Protein AF-A0A1A9AQC9-F1 (afdb_monomer)

Solvent-accessible surface area (backbone atoms only — not comparable to full-atom values): 14717 Å² total; per-residue (Å²): 131,90,51,69,49,62,53,49,44,49,50,50,54,51,54,57,50,67,71,51,78,50,84,76,42,62,81,44,39,42,60,53,49,49,52,52,51,50,50,40,71,75,66,59,62,56,94,48,89,89,52,82,57,73,77,76,87,72,92,82,46,41,69,67,58,53,51,49,52,51,50,44,44,55,45,29,50,48,69,73,44,37,73,61,49,52,52,43,55,73,67,61,55,65,57,68,64,52,49,54,52,40,52,54,50,32,54,52,52,50,44,42,38,63,76,64,49,28,47,41,97,87,74,43,54,32,83,91,32,56,90,36,56,78,71,55,72,89,72,36,45,64,55,60,54,37,46,72,72,70,47,55,71,67,77,69,50,70,65,71,93,62,80,56,49,77,37,59,56,86,58,77,78,57,98,88,58,55,73,92,46,43,43,72,43,78,75,61,56,67,44,80,35,53,31,94,92,38,82,89,41,75,69,47,72,50,68,46,79,71,75,54,77,65,70,67,67,67,73,80,62,94,79,77,82,79,76,78,89,71,82,96,76,87,88,128

Radius of gyration: 22.28 Å; Cα contacts (8 Å, |Δi|>4): 190; chains: 1; bounding box: 61×51×53 Å

Secondary structure (DSSP, 8-state):
---HHHHHHHHHHHHHHHT--STTGGGGHHHHHHHHHHHHHHH---SSTTSPP-----SS-SHHHHHHHHHHHHHHHHHHHHHHHHHHHHTTTTHHHHHHHHHHHHHHHHIIIIIT--EETTTEE-TTTTTT----GGG-HHHHHHHHTT--HHHH----SSPPEEEETTPPPPTT--GGGEEEE-SSEEEEEEETTEEEEEEEEEEE----THHHHTTTS---------------

Structure (mmCIF, N/CA/C/O backbone):
data_AF-A0A1A9AQC9-F1
#
_entry.id   AF-A0A1A9AQC9-F1
#
loop_
_atom_site.group_PDB
_atom_site.id
_atom_site.type_symbol
_atom_site.label_atom_id
_atom_site.label_alt_id
_atom_site.label_comp_id
_atom_site.label_asym_id
_atom_site.label_entity_id
_atom_site.label_seq_id
_atom_site.pdbx_PDB_ins_code
_atom_site.Cartn_x
_atom_site.Cartn_y
_atom_site.Cartn_z
_atom_site.occupancy
_atom_site.B_iso_or_equiv
_atom_site.auth_seq_id
_atom_site.auth_comp_id
_atom_site.auth_asym_id
_atom_site.auth_atom_id
_atom_site.pdbx_PDB_model_num
ATOM 1 N N . MET A 1 1 ? 6.455 -7.340 10.204 1.00 37.00 1 MET A N 1
ATOM 2 C CA . MET A 1 1 ? 7.769 -7.724 9.636 1.00 37.00 1 MET A CA 1
ATOM 3 C C . MET A 1 1 ? 8.257 -6.603 8.730 1.00 37.00 1 MET A C 1
ATOM 5 O O . MET A 1 1 ? 7.525 -6.219 7.830 1.00 37.00 1 MET A O 1
ATOM 9 N N . ASN A 1 2 ? 9.447 -6.044 8.970 1.00 53.22 2 ASN A N 1
ATOM 10 C CA . ASN A 1 2 ? 10.091 -5.147 8.004 1.00 53.22 2 ASN A CA 1
ATOM 11 C C . ASN A 1 2 ? 10.561 -5.998 6.819 1.00 53.22 2 ASN A C 1
ATOM 13 O O . ASN A 1 2 ? 11.372 -6.892 7.026 1.00 53.22 2 ASN A O 1
ATOM 17 N N . ASN A 1 3 ? 10.052 -5.739 5.614 1.00 75.00 3 ASN A N 1
ATOM 18 C CA . ASN A 1 3 ? 10.535 -6.351 4.377 1.00 75.00 3 ASN A CA 1
ATOM 19 C C . ASN A 1 3 ? 11.540 -5.380 3.724 1.00 75.00 3 ASN A C 1
ATOM 21 O O . ASN A 1 3 ? 11.106 -4.391 3.127 1.00 75.00 3 ASN A O 1
ATOM 25 N N . PRO A 1 4 ? 12.865 -5.608 3.842 1.00 81.38 4 PRO A N 1
ATOM 26 C CA . PRO A 1 4 ? 13.872 -4.692 3.303 1.00 81.38 4 PRO A CA 1
ATOM 27 C C . PRO A 1 4 ? 13.757 -4.519 1.788 1.00 81.38 4 PRO A C 1
ATOM 29 O O . PRO A 1 4 ? 13.992 -3.425 1.281 1.00 81.38 4 PRO A O 1
ATOM 32 N N . CYS A 1 5 ? 13.324 -5.562 1.068 1.00 86.12 5 CYS A N 1
ATOM 33 C CA . CYS A 1 5 ? 13.081 -5.457 -0.364 1.00 86.12 5 CYS A CA 1
ATOM 34 C C . CYS A 1 5 ? 11.933 -4.505 -0.668 1.00 86.12 5 CYS A C 1
ATOM 36 O O . CYS A 1 5 ? 12.060 -3.680 -1.563 1.00 86.12 5 CYS A O 1
ATOM 38 N N . LEU A 1 6 ? 10.822 -4.592 0.061 1.00 88.12 6 LEU A N 1
ATOM 39 C CA . LEU A 1 6 ? 9.681 -3.715 -0.185 1.00 88.12 6 LEU A CA 1
ATOM 40 C C . LEU A 1 6 ? 10.037 -2.246 0.091 1.00 88.12 6 LEU A C 1
ATOM 42 O O . LEU A 1 6 ? 9.735 -1.380 -0.726 1.00 88.12 6 LEU A O 1
ATOM 46 N N . HIS A 1 7 ? 10.778 -1.991 1.175 1.00 88.88 7 HIS A N 1
ATOM 47 C CA . HIS A 1 7 ? 11.338 -0.667 1.473 1.00 88.88 7 HIS A CA 1
ATOM 48 C C . HIS A 1 7 ? 12.227 -0.144 0.345 1.00 88.88 7 HIS A C 1
ATOM 50 O O . HIS A 1 7 ? 12.055 0.994 -0.085 1.00 88.88 7 HIS A O 1
ATOM 56 N N . TYR A 1 8 ? 13.134 -0.977 -0.173 1.00 90.44 8 TYR A N 1
ATOM 57 C CA . TYR A 1 8 ? 13.979 -0.621 -1.313 1.00 90.44 8 TYR A CA 1
ATOM 58 C C . TYR A 1 8 ? 13.154 -0.277 -2.560 1.00 90.44 8 TYR A C 1
ATOM 60 O O . TYR A 1 8 ? 13.379 0.770 -3.162 1.00 90.44 8 TYR A O 1
ATOM 68 N N . LYS A 1 9 ? 12.165 -1.107 -2.923 1.00 92.62 9 LYS A N 1
ATOM 69 C CA . LYS A 1 9 ? 11.309 -0.871 -4.100 1.00 92.62 9 LYS A CA 1
ATOM 70 C C . LYS A 1 9 ? 10.592 0.475 -3.998 1.00 92.62 9 LYS A C 1
ATOM 72 O O . LYS A 1 9 ? 10.681 1.296 -4.904 1.00 92.62 9 LYS A O 1
ATOM 77 N N . TYR A 1 10 ? 9.948 0.726 -2.861 1.00 93.69 10 TYR A N 1
ATOM 78 C CA . TYR A 1 10 ? 9.246 1.980 -2.602 1.00 93.69 10 TYR A CA 1
ATOM 79 C C . TYR A 1 10 ? 10.164 3.200 -2.572 1.00 93.69 10 TYR A C 1
ATOM 81 O O . TYR A 1 10 ? 9.768 4.274 -3.027 1.00 93.69 10 TYR A O 1
ATOM 89 N N . TRP A 1 11 ? 11.387 3.045 -2.065 1.00 93.44 11 TRP A N 1
ATOM 90 C CA . TRP A 1 11 ? 12.395 4.095 -2.138 1.00 93.44 11 TRP A CA 1
ATOM 91 C C . TRP A 1 11 ? 12.756 4.412 -3.594 1.00 93.44 11 TRP A C 1
ATOM 93 O O . TRP A 1 11 ? 12.688 5.575 -3.982 1.00 93.44 11 TRP A O 1
ATOM 103 N N . VAL A 1 12 ? 13.032 3.399 -4.425 1.00 93.19 12 VAL A N 1
ATOM 104 C CA . VAL A 1 12 ? 13.367 3.612 -5.844 1.00 93.19 12 VAL A CA 1
ATOM 105 C C . VAL A 1 12 ? 12.236 4.316 -6.593 1.00 93.19 12 VAL A C 1
ATOM 107 O O . VAL A 1 12 ? 12.499 5.282 -7.303 1.00 93.19 12 VAL A O 1
ATOM 110 N N . TYR A 1 13 ? 10.980 3.895 -6.412 1.00 94.25 13 TYR A N 1
ATOM 111 C CA . TYR A 1 13 ? 9.840 4.547 -7.068 1.00 94.25 13 TYR A CA 1
ATOM 112 C C . TYR A 1 13 ? 9.741 6.032 -6.705 1.00 94.25 13 TYR A C 1
ATOM 114 O O . TYR A 1 13 ? 9.513 6.872 -7.573 1.00 94.25 13 TYR A O 1
ATOM 122 N N . LYS A 1 14 ? 9.985 6.381 -5.437 1.00 92.94 14 LYS A N 1
ATOM 123 C CA . LYS A 1 14 ? 10.028 7.783 -5.008 1.00 92.94 14 LYS A CA 1
ATOM 124 C C . LYS A 1 14 ? 11.174 8.561 -5.642 1.00 92.94 14 LYS A C 1
ATOM 126 O O . LYS A 1 14 ? 10.970 9.714 -6.008 1.00 92.94 14 LYS A O 1
ATOM 131 N N . GLU A 1 15 ? 12.357 7.968 -5.761 1.00 91.44 15 GLU A N 1
ATOM 132 C CA . GLU A 1 15 ? 13.488 8.630 -6.418 1.00 91.44 15 GLU A CA 1
ATOM 133 C C . GLU A 1 15 ? 13.232 8.842 -7.914 1.00 91.44 15 GLU A C 1
ATOM 135 O O . GLU A 1 15 ? 13.481 9.938 -8.409 1.00 91.44 15 GLU A O 1
ATOM 140 N N . ILE A 1 16 ? 12.644 7.861 -8.609 1.00 91.81 16 ILE A N 1
ATOM 141 C CA . ILE A 1 16 ? 12.221 8.016 -10.009 1.00 91.81 16 ILE A CA 1
ATOM 142 C C . ILE A 1 16 ? 11.198 9.154 -10.130 1.00 91.81 16 ILE A C 1
ATOM 144 O O . ILE A 1 16 ? 11.362 10.023 -10.981 1.00 91.81 16 ILE A O 1
ATOM 148 N N . LEU A 1 17 ? 10.190 9.208 -9.250 1.00 90.56 17 LEU A N 1
ATOM 149 C CA . LEU A 1 17 ? 9.190 10.280 -9.269 1.00 90.56 17 LEU A CA 1
ATOM 150 C C . LEU A 1 17 ? 9.813 11.666 -9.046 1.00 90.56 17 LEU A C 1
ATOM 152 O O . LEU A 1 17 ? 9.474 12.606 -9.753 1.00 90.56 17 LEU A O 1
ATOM 156 N N . LYS A 1 18 ? 10.764 11.804 -8.113 1.00 87.25 18 LYS A N 1
ATOM 157 C CA . LYS A 1 18 ? 11.477 13.075 -7.867 1.00 87.25 18 LYS A CA 1
ATOM 158 C C . LYS A 1 18 ? 12.322 13.545 -9.051 1.00 87.25 18 LYS A C 1
ATOM 160 O O . LYS A 1 18 ? 12.644 14.732 -9.124 1.00 87.25 18 LYS A O 1
ATOM 165 N N . MET A 1 19 ? 12.744 12.624 -9.917 1.00 84.38 19 MET A N 1
ATOM 166 C CA . MET A 1 19 ? 13.475 12.949 -11.143 1.00 84.38 19 MET A CA 1
ATOM 167 C C . MET A 1 19 ? 12.561 13.443 -12.263 1.00 84.38 19 MET A C 1
ATOM 169 O O . MET A 1 19 ? 13.077 13.929 -13.257 1.00 84.38 19 MET A O 1
ATOM 173 N N . ILE A 1 20 ? 11.243 13.327 -12.101 1.00 82.38 20 ILE A N 1
ATOM 174 C CA . ILE A 1 20 ? 10.234 13.803 -13.044 1.00 82.38 20 ILE A CA 1
ATOM 175 C C . ILE A 1 20 ? 9.650 15.082 -12.434 1.00 82.38 20 ILE A C 1
ATOM 177 O O . ILE A 1 20 ? 8.645 15.051 -11.723 1.00 82.38 20 ILE A O 1
ATOM 181 N N . LYS A 1 21 ? 10.353 16.201 -12.612 1.00 67.69 21 LYS A N 1
ATOM 182 C CA . LYS A 1 21 ? 10.046 17.482 -11.956 1.00 67.69 21 LYS A CA 1
ATOM 183 C C . LYS A 1 21 ? 9.033 18.325 -12.728 1.00 67.69 21 LYS A C 1
ATOM 185 O O . LYS A 1 21 ? 8.289 19.059 -12.087 1.00 67.69 21 LYS A O 1
ATOM 190 N N . ASP A 1 22 ? 8.970 18.186 -14.056 1.00 67.62 22 ASP A N 1
ATOM 191 C CA . ASP A 1 22 ? 8.142 19.028 -14.934 1.00 67.62 22 ASP A CA 1
ATOM 192 C C . ASP A 1 22 ? 7.380 18.241 -16.018 1.00 67.62 22 ASP A C 1
ATOM 194 O O . ASP A 1 22 ? 7.801 17.173 -16.464 1.00 67.62 22 ASP A O 1
ATOM 198 N N . ASN A 1 23 ? 6.293 18.831 -16.542 1.00 62.00 23 ASN A N 1
ATOM 199 C CA . ASN A 1 23 ? 5.438 18.230 -17.580 1.00 62.00 23 ASN A CA 1
ATOM 200 C C . ASN A 1 23 ? 6.189 17.791 -18.854 1.00 62.00 23 ASN A C 1
ATOM 202 O O . ASN A 1 23 ? 5.745 16.879 -19.554 1.00 62.00 23 ASN A O 1
ATOM 206 N N . ASN A 1 24 ? 7.315 18.435 -19.174 1.00 63.06 24 ASN A N 1
ATOM 207 C CA . ASN A 1 24 ? 8.138 18.069 -20.328 1.00 63.06 24 ASN A CA 1
ATOM 208 C C . ASN A 1 24 ? 8.894 16.747 -20.119 1.00 63.06 24 ASN A C 1
ATOM 210 O O . ASN A 1 24 ? 9.147 16.037 -21.092 1.00 63.06 24 ASN A O 1
ATOM 214 N N . GLU A 1 25 ? 9.203 16.381 -18.873 1.00 63.19 25 GLU A N 1
ATOM 215 C CA . GLU A 1 25 ? 9.917 15.146 -18.535 1.00 63.19 25 GLU A CA 1
ATOM 216 C C . GLU A 1 25 ? 9.000 13.917 -18.542 1.00 63.19 25 GLU A C 1
ATOM 218 O O . GLU A 1 25 ? 9.490 12.795 -18.676 1.00 63.19 25 GLU A O 1
ATOM 223 N N . TYR A 1 26 ? 7.671 14.096 -18.528 1.00 68.50 26 TYR A N 1
ATOM 224 C CA . TYR A 1 26 ? 6.727 12.987 -18.717 1.00 68.50 26 TYR A CA 1
ATOM 225 C C . TYR A 1 26 ? 6.932 12.256 -20.043 1.00 68.50 26 TYR A C 1
ATOM 227 O O . TYR A 1 26 ? 6.714 11.049 -20.112 1.00 68.50 26 TYR A O 1
ATOM 235 N N . LYS A 1 27 ? 7.406 12.951 -21.087 1.00 74.75 27 LYS A N 1
ATOM 236 C CA . LYS A 1 27 ? 7.738 12.318 -22.374 1.00 74.75 27 LYS A CA 1
ATOM 237 C C . LYS A 1 27 ? 8.912 11.340 -22.259 1.00 74.75 27 LYS A C 1
ATOM 239 O O . LYS A 1 27 ? 8.975 10.383 -23.024 1.00 74.75 27 LYS A O 1
ATOM 244 N N . ASN A 1 28 ? 9.792 11.545 -21.279 1.00 84.50 28 ASN A N 1
ATOM 245 C CA . ASN A 1 28 ? 11.000 10.749 -21.068 1.00 84.50 28 ASN A CA 1
ATOM 246 C C . ASN A 1 28 ? 10.836 9.706 -19.954 1.00 84.50 28 ASN A C 1
ATOM 248 O O . ASN A 1 28 ? 11.784 8.984 -19.651 1.00 84.50 28 ASN A O 1
ATOM 252 N N . ILE A 1 29 ? 9.650 9.592 -19.345 1.00 89.44 29 ILE A N 1
ATOM 253 C CA . ILE A 1 29 ? 9.431 8.724 -18.182 1.00 89.44 29 ILE A CA 1
ATOM 254 C C . ILE A 1 29 ? 9.823 7.270 -18.441 1.00 89.44 29 ILE A C 1
ATOM 256 O O . ILE A 1 29 ? 10.487 6.646 -17.614 1.00 89.44 29 ILE A O 1
ATOM 260 N N . LYS A 1 30 ? 9.480 6.760 -19.626 1.00 92.00 30 LYS A N 1
ATOM 261 C CA . LYS A 1 30 ? 9.824 5.405 -20.041 1.00 92.00 30 LYS A CA 1
ATOM 262 C C . LYS A 1 30 ? 11.338 5.216 -20.094 1.00 92.00 30 LYS A C 1
ATOM 264 O O . LYS A 1 30 ? 11.839 4.233 -19.562 1.00 92.00 30 LYS A O 1
ATOM 269 N N . GLU A 1 31 ? 12.064 6.168 -20.680 1.00 91.56 31 GLU A N 1
ATOM 270 C CA . GLU A 1 31 ? 13.527 6.115 -20.779 1.00 91.56 31 GLU A CA 1
ATOM 271 C C . GLU A 1 31 ? 14.181 6.166 -19.391 1.00 91.56 31 GLU A C 1
ATOM 273 O O . GLU A 1 31 ? 15.122 5.419 -19.117 1.00 91.56 31 GLU A O 1
ATOM 278 N N . ILE A 1 32 ? 13.662 7.006 -18.490 1.00 91.06 32 ILE A N 1
ATOM 279 C CA . ILE A 1 32 ? 14.126 7.079 -17.100 1.00 91.06 32 ILE A CA 1
ATOM 280 C C . ILE A 1 32 ? 13.921 5.722 -16.417 1.00 91.06 32 ILE A C 1
ATOM 282 O O . ILE A 1 32 ? 14.879 5.148 -15.899 1.00 91.06 32 ILE A O 1
ATOM 286 N N . ILE A 1 33 ? 12.706 5.168 -16.463 1.00 93.50 33 ILE A N 1
ATOM 287 C CA . ILE A 1 33 ? 12.388 3.863 -15.865 1.00 93.50 33 ILE A CA 1
ATOM 288 C C . ILE A 1 33 ? 13.283 2.759 -16.445 1.00 93.50 33 ILE A C 1
ATOM 290 O O . ILE A 1 33 ? 13.808 1.934 -15.697 1.00 93.50 33 ILE A O 1
ATOM 294 N N . GLU A 1 34 ? 13.510 2.750 -17.759 1.00 93.50 34 GLU A N 1
ATOM 295 C CA . GLU A 1 34 ? 14.358 1.754 -18.420 1.00 93.50 34 GLU A CA 1
ATOM 296 C C . GLU A 1 34 ? 15.824 1.847 -17.994 1.00 93.50 34 GLU A C 1
ATOM 298 O O . GLU A 1 34 ? 16.437 0.811 -17.734 1.00 93.50 34 GLU A O 1
ATOM 303 N N . LYS A 1 35 ? 16.375 3.055 -17.822 1.00 92.81 35 LYS A N 1
ATOM 304 C CA . LYS A 1 35 ? 17.730 3.238 -17.267 1.00 92.81 35 LYS A CA 1
ATOM 305 C C . LYS A 1 35 ? 17.839 2.694 -15.846 1.00 92.81 35 LYS A C 1
ATOM 307 O O . LYS A 1 35 ? 18.822 2.040 -15.509 1.00 92.81 35 LYS A O 1
ATOM 312 N N . PHE A 1 36 ? 16.829 2.931 -15.015 1.00 92.94 36 PHE A N 1
ATOM 313 C CA . PHE A 1 36 ? 16.779 2.406 -13.651 1.00 92.94 36 PHE A CA 1
ATOM 314 C C . PHE A 1 36 ? 16.710 0.872 -13.626 1.00 92.94 36 PHE A C 1
ATOM 316 O O . PHE A 1 36 ? 17.473 0.234 -12.892 1.00 92.94 36 PHE A O 1
ATOM 323 N N . LEU A 1 37 ? 15.871 0.272 -14.476 1.00 93.19 37 LEU A N 1
ATOM 324 C CA . LEU A 1 37 ? 15.799 -1.182 -14.642 1.00 93.19 37 LEU A CA 1
ATOM 325 C C . LEU A 1 37 ? 17.139 -1.766 -15.116 1.00 93.19 37 LEU A C 1
ATOM 327 O O . LEU A 1 37 ? 17.608 -2.752 -14.551 1.00 93.19 37 LEU A O 1
ATOM 331 N N . ASP A 1 38 ? 17.792 -1.143 -16.097 1.00 93.88 38 ASP A N 1
ATOM 332 C CA . ASP A 1 38 ? 19.110 -1.563 -16.586 1.00 93.88 38 ASP A CA 1
ATOM 333 C C . ASP A 1 38 ? 20.181 -1.501 -15.481 1.00 93.88 38 ASP A C 1
ATOM 335 O O . ASP A 1 38 ? 20.932 -2.460 -15.277 1.00 93.88 38 ASP A O 1
ATOM 339 N N . LEU A 1 39 ? 20.200 -0.417 -14.696 1.00 91.44 39 LEU A N 1
ATOM 340 C CA . LEU A 1 39 ? 21.076 -0.285 -13.530 1.00 91.44 39 LEU A CA 1
ATOM 341 C C . LEU A 1 39 ? 20.820 -1.390 -12.502 1.00 91.44 39 LEU A C 1
ATOM 343 O O . LEU A 1 39 ? 21.777 -1.983 -12.000 1.00 91.44 39 LEU A O 1
ATOM 347 N N . GLN A 1 40 ? 19.555 -1.702 -12.209 1.00 91.19 40 GLN A N 1
ATOM 348 C CA . GLN A 1 40 ? 19.203 -2.813 -11.328 1.00 91.19 40 GLN A CA 1
ATOM 349 C C . GLN A 1 40 ? 19.771 -4.132 -11.856 1.00 91.19 40 GLN A C 1
ATOM 351 O O . GLN A 1 40 ? 20.459 -4.825 -11.111 1.00 91.19 40 GLN A O 1
ATOM 356 N N . PHE A 1 41 ? 19.512 -4.491 -13.113 1.00 87.94 41 PHE A N 1
ATOM 357 C CA . PHE A 1 41 ? 19.944 -5.786 -13.645 1.00 87.94 41 PHE A CA 1
ATOM 358 C C . PHE A 1 41 ? 21.466 -5.921 -13.715 1.00 87.94 41 PHE A C 1
ATOM 360 O O . PHE A 1 41 ? 21.988 -7.013 -13.510 1.00 87.94 41 PHE A O 1
ATOM 367 N N . LYS A 1 42 ? 22.187 -4.819 -13.943 1.00 89.56 42 LYS A N 1
ATOM 368 C CA . LYS A 1 42 ? 23.655 -4.818 -14.010 1.00 89.56 42 LYS A CA 1
ATOM 369 C C . LYS A 1 42 ? 24.341 -4.760 -12.647 1.00 89.56 42 LYS A C 1
ATOM 371 O O . LYS A 1 42 ? 25.472 -5.224 -12.528 1.00 89.56 42 LYS A O 1
ATOM 376 N N . LYS A 1 43 ? 23.726 -4.121 -11.646 1.00 86.75 43 LYS A N 1
ATOM 377 C CA . LYS A 1 43 ? 24.383 -3.808 -10.360 1.00 86.75 43 LYS A CA 1
ATOM 378 C C . LYS A 1 43 ? 23.775 -4.526 -9.162 1.00 86.75 43 LYS A C 1
ATOM 380 O O . LYS A 1 43 ? 24.493 -4.797 -8.206 1.00 86.75 43 LYS A O 1
ATOM 385 N N . ASN A 1 44 ? 22.488 -4.852 -9.198 1.00 84.94 44 ASN A N 1
ATOM 386 C CA . ASN A 1 44 ? 21.791 -5.564 -8.128 1.00 84.94 44 ASN A CA 1
ATOM 387 C C . ASN A 1 44 ? 21.824 -7.080 -8.387 1.00 84.94 44 ASN A C 1
ATOM 389 O O . ASN A 1 44 ? 20.783 -7.731 -8.524 1.00 84.94 44 ASN A O 1
ATOM 393 N N . ILE A 1 45 ? 23.045 -7.611 -8.510 1.00 83.19 45 ILE A N 1
ATOM 394 C CA . ILE A 1 45 ? 23.329 -9.037 -8.691 1.00 83.19 45 ILE A CA 1
ATOM 395 C C . ILE A 1 45 ? 23.897 -9.564 -7.366 1.00 83.19 45 ILE A C 1
ATOM 397 O O . ILE A 1 45 ? 24.964 -9.110 -6.943 1.00 83.19 45 ILE A O 1
ATOM 401 N N . PRO A 1 46 ? 23.206 -10.489 -6.682 1.00 80.62 46 PRO A N 1
ATOM 402 C CA . PRO A 1 46 ? 23.698 -11.076 -5.446 1.00 80.62 46 PRO A CA 1
ATOM 403 C C . PRO A 1 46 ? 24.994 -11.845 -5.702 1.00 80.62 46 PRO A C 1
ATOM 405 O O . PRO A 1 46 ? 25.079 -12.639 -6.633 1.00 80.62 46 PRO A O 1
ATOM 408 N N . SER A 1 47 ? 25.999 -11.638 -4.852 1.00 80.12 47 SER A N 1
ATOM 409 C CA . SER A 1 47 ? 27.262 -12.391 -4.919 1.00 80.12 47 SER A CA 1
ATOM 410 C C . SER A 1 47 ? 27.080 -13.870 -4.556 1.00 80.12 47 SER A C 1
ATOM 412 O O . SER A 1 47 ? 27.874 -14.711 -4.959 1.00 80.12 47 SER A O 1
ATOM 414 N N . ASP A 1 48 ? 26.043 -14.170 -3.772 1.00 82.06 48 ASP A N 1
ATOM 415 C CA . ASP A 1 48 ? 25.640 -15.515 -3.371 1.00 82.06 48 ASP A CA 1
ATOM 416 C C . ASP A 1 48 ? 24.400 -15.921 -4.186 1.00 82.06 48 ASP A C 1
ATOM 418 O O . ASP A 1 48 ? 23.370 -15.251 -4.060 1.00 82.06 48 ASP A O 1
ATOM 422 N N . PRO A 1 49 ? 24.459 -16.999 -4.989 1.00 75.06 49 PRO A N 1
ATOM 423 C CA . PRO A 1 49 ? 23.342 -17.439 -5.826 1.00 75.06 49 PRO A CA 1
ATOM 424 C C . PRO A 1 49 ? 22.117 -17.898 -5.021 1.00 75.06 49 PRO A C 1
ATOM 426 O O . PRO A 1 49 ? 21.023 -17.980 -5.574 1.00 75.06 49 PRO A O 1
ATOM 429 N N . ASN A 1 50 ? 22.269 -18.164 -3.719 1.00 77.75 50 ASN A N 1
ATOM 430 C CA . ASN A 1 50 ? 21.155 -18.510 -2.833 1.00 77.75 50 ASN A CA 1
ATOM 431 C C . ASN A 1 50 ? 20.425 -17.277 -2.279 1.00 77.75 50 ASN A C 1
ATOM 433 O O . ASN A 1 50 ? 19.381 -17.412 -1.635 1.00 77.75 50 ASN A O 1
ATOM 437 N N . LYS A 1 51 ? 20.956 -16.066 -2.495 1.00 77.19 51 LYS A N 1
ATOM 438 C CA . LYS A 1 51 ? 20.307 -14.819 -2.080 1.00 77.19 51 LYS A CA 1
ATOM 439 C C . LYS A 1 51 ? 19.432 -14.279 -3.201 1.00 77.19 51 LYS A C 1
ATOM 441 O O . LYS A 1 51 ? 19.854 -14.155 -4.344 1.00 77.19 51 LYS A O 1
ATOM 446 N N . ILE A 1 52 ? 18.213 -13.885 -2.845 1.00 75.88 52 ILE A N 1
ATOM 447 C CA . ILE A 1 52 ? 17.267 -13.271 -3.777 1.00 75.88 52 ILE A CA 1
ATOM 448 C C . ILE A 1 52 ? 17.552 -11.770 -3.858 1.00 75.88 52 ILE A C 1
ATOM 450 O O . ILE A 1 52 ? 17.574 -11.074 -2.841 1.00 75.88 52 ILE A O 1
ATOM 454 N N . ALA A 1 53 ? 17.743 -11.264 -5.074 1.00 79.62 53 ALA A N 1
ATOM 455 C CA . ALA A 1 53 ? 17.842 -9.833 -5.320 1.00 79.62 53 ALA A CA 1
ATOM 456 C C . ALA A 1 53 ? 16.479 -9.151 -5.138 1.00 79.62 53 ALA A C 1
ATOM 458 O O . ALA A 1 53 ? 15.444 -9.650 -5.584 1.00 79.62 53 ALA A O 1
ATOM 459 N N . CYS A 1 54 ? 16.470 -7.965 -4.532 1.00 85.12 54 CYS A N 1
ATOM 460 C CA . CYS A 1 54 ? 15.259 -7.162 -4.406 1.00 85.12 54 CYS A CA 1
ATOM 461 C C . CYS A 1 54 ? 14.967 -6.428 -5.721 1.00 85.12 54 CYS A C 1
ATOM 463 O O . CYS A 1 54 ? 15.193 -5.226 -5.825 1.00 85.12 54 CYS A O 1
ATOM 465 N N . HIS A 1 55 ? 14.485 -7.135 -6.738 1.00 87.19 55 HIS A N 1
ATOM 466 C CA . HIS A 1 55 ? 14.144 -6.518 -8.019 1.00 87.19 55 HIS A CA 1
ATOM 467 C C . HIS A 1 55 ? 12.750 -5.874 -7.989 1.00 87.19 55 HIS A C 1
ATOM 469 O O . HIS A 1 55 ? 11.782 -6.467 -7.495 1.00 87.19 55 HIS A O 1
ATOM 475 N N . TYR A 1 56 ? 12.642 -4.645 -8.494 1.00 88.62 56 TYR A N 1
ATOM 476 C CA . TYR A 1 56 ? 11.374 -4.027 -8.885 1.00 88.62 56 TYR A CA 1
ATOM 477 C C . TYR A 1 56 ? 11.111 -4.248 -10.376 1.00 88.62 56 TYR A C 1
ATOM 479 O O . TYR A 1 56 ? 12.011 -4.598 -11.145 1.00 88.62 56 TYR A O 1
ATOM 487 N N . TYR A 1 57 ? 9.850 -4.071 -10.757 1.00 87.31 57 TYR A N 1
ATOM 488 C CA . TYR A 1 57 ? 9.349 -4.360 -12.091 1.00 87.31 57 TYR A CA 1
ATOM 489 C C . TYR A 1 57 ? 8.307 -3.318 -12.506 1.00 87.31 57 TYR A C 1
ATOM 491 O O . TYR A 1 57 ? 7.617 -2.767 -11.649 1.00 87.31 57 TYR A O 1
ATOM 499 N N . TYR A 1 58 ? 8.221 -3.091 -13.816 1.00 89.50 58 TYR A N 1
ATOM 500 C CA . TYR A 1 58 ? 7.230 -2.255 -14.483 1.00 89.50 58 TYR A CA 1
ATOM 501 C C . TYR A 1 58 ? 6.658 -3.020 -15.681 1.00 89.50 58 TYR A C 1
ATOM 503 O O . TYR A 1 58 ? 7.425 -3.589 -16.464 1.00 89.50 58 TYR A O 1
ATOM 511 N N . ILE A 1 59 ? 5.338 -2.998 -15.833 1.00 89.50 59 ILE A N 1
ATOM 512 C CA . ILE A 1 59 ? 4.595 -3.544 -16.972 1.00 89.50 59 ILE A CA 1
ATOM 513 C C . ILE A 1 59 ? 4.568 -2.516 -18.107 1.00 89.50 59 ILE A C 1
ATOM 515 O O . ILE A 1 59 ? 5.009 -2.801 -19.221 1.00 89.50 59 ILE A O 1
ATOM 519 N N . PHE A 1 60 ? 4.065 -1.315 -17.820 1.00 92.00 60 PHE A N 1
ATOM 520 C CA . PHE A 1 60 ? 3.780 -0.269 -18.804 1.00 92.00 60 PHE A CA 1
ATOM 521 C C . PHE A 1 60 ? 4.891 0.778 -18.878 1.00 92.00 60 PHE A C 1
ATOM 523 O O . PHE A 1 60 ? 5.112 1.357 -19.943 1.00 92.00 60 PHE A O 1
ATOM 530 N N . LYS A 1 61 ? 5.640 0.966 -17.779 1.00 92.88 61 LYS A N 1
ATOM 531 C CA . LYS A 1 61 ? 6.746 1.937 -17.670 1.00 92.88 61 LYS A CA 1
ATOM 532 C C . LYS A 1 61 ? 6.283 3.370 -17.959 1.00 92.88 61 LYS A C 1
ATOM 534 O O . LYS A 1 61 ? 6.972 4.136 -18.636 1.00 92.88 61 LYS A O 1
ATOM 539 N N . ASP A 1 62 ? 5.104 3.715 -17.458 1.00 92.12 62 ASP A N 1
ATOM 540 C CA . ASP A 1 62 ? 4.497 5.030 -17.612 1.00 92.12 62 ASP A CA 1
ATOM 541 C C . ASP A 1 62 ? 4.237 5.704 -16.254 1.00 92.12 62 ASP A C 1
ATOM 543 O O . ASP A 1 62 ? 4.550 5.175 -15.183 1.00 92.12 62 ASP A O 1
ATOM 547 N N . LEU A 1 63 ? 3.683 6.917 -16.306 1.00 90.81 63 LEU A N 1
ATOM 548 C CA . LEU A 1 63 ? 3.416 7.719 -15.112 1.00 90.81 63 LEU A CA 1
ATOM 549 C C . LEU A 1 63 ? 2.284 7.129 -14.273 1.00 90.81 63 LEU A C 1
ATOM 551 O O . LEU A 1 63 ? 2.279 7.282 -13.053 1.00 90.81 63 LEU A O 1
ATOM 555 N N . ILE A 1 64 ? 1.33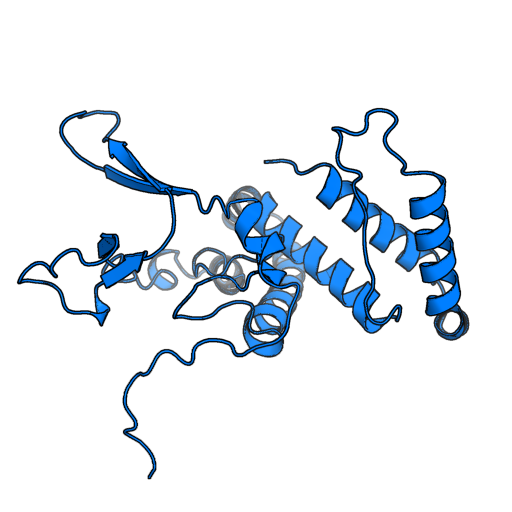1 6.460 -14.918 1.00 92.19 64 ILE A N 1
ATOM 556 C CA . ILE A 1 64 ? 0.167 5.879 -14.255 1.00 92.19 64 ILE A CA 1
ATOM 557 C C . ILE A 1 64 ? 0.626 4.718 -13.376 1.00 92.19 64 ILE A C 1
ATOM 559 O O . ILE A 1 64 ? 0.258 4.658 -12.200 1.00 92.19 64 ILE A O 1
ATOM 563 N N . GLU A 1 65 ? 1.475 3.841 -13.911 1.00 94.19 65 GLU A N 1
ATOM 564 C CA . GLU A 1 65 ? 2.084 2.750 -13.160 1.00 94.19 65 GLU A CA 1
ATOM 565 C C . GLU A 1 65 ? 3.005 3.276 -12.052 1.00 94.19 65 GLU A C 1
ATOM 567 O O . GLU A 1 65 ? 2.930 2.797 -10.921 1.00 94.19 65 GLU A O 1
ATOM 572 N N . LEU A 1 66 ? 3.829 4.294 -12.321 1.00 94.38 66 LEU A N 1
ATOM 573 C CA . LEU A 1 66 ? 4.683 4.891 -11.289 1.00 94.38 66 LEU A CA 1
ATOM 574 C C . LEU A 1 66 ? 3.858 5.458 -10.124 1.00 94.38 66 LEU A C 1
ATOM 576 O O . LEU A 1 66 ? 4.139 5.146 -8.967 1.00 94.38 66 LEU A O 1
ATOM 580 N N . ASN A 1 67 ? 2.819 6.242 -10.418 1.00 93.88 67 ASN A N 1
ATOM 581 C CA . ASN A 1 67 ? 1.932 6.809 -9.401 1.00 93.88 67 ASN A CA 1
ATOM 582 C C . ASN A 1 67 ? 1.199 5.713 -8.625 1.00 93.88 67 ASN A C 1
ATOM 584 O O . ASN A 1 67 ? 1.162 5.754 -7.400 1.00 93.88 67 ASN A O 1
ATOM 588 N N . THR A 1 68 ? 0.717 4.684 -9.320 1.00 94.94 68 THR A N 1
ATOM 589 C CA . THR A 1 68 ? 0.145 3.467 -8.727 1.00 94.94 68 THR A CA 1
ATOM 590 C C . THR A 1 68 ? 1.091 2.848 -7.693 1.00 94.94 68 THR A C 1
ATOM 592 O O . THR A 1 68 ? 0.675 2.532 -6.581 1.00 94.94 68 THR A O 1
ATOM 595 N N . LYS A 1 69 ? 2.392 2.740 -7.991 1.00 95.12 69 LYS A N 1
ATOM 596 C CA . LYS A 1 69 ? 3.381 2.223 -7.030 1.00 95.12 69 LYS A CA 1
ATOM 597 C C . LYS A 1 69 ? 3.608 3.130 -5.817 1.00 95.12 69 LYS A C 1
ATOM 599 O O . LYS A 1 69 ? 3.975 2.631 -4.750 1.00 95.12 69 LYS A O 1
ATOM 604 N N . ILE A 1 70 ? 3.389 4.437 -5.948 1.00 95.62 70 ILE A N 1
ATOM 605 C CA . ILE A 1 70 ? 3.407 5.368 -4.811 1.00 95.62 70 ILE A CA 1
ATOM 606 C C . ILE A 1 70 ? 2.153 5.204 -3.950 1.00 95.62 70 ILE A C 1
ATOM 608 O O . ILE A 1 70 ? 2.264 5.175 -2.725 1.00 95.62 70 ILE A O 1
ATOM 612 N N . GLU A 1 71 ? 0.988 5.019 -4.567 1.00 97.31 71 GLU A N 1
ATOM 613 C CA . GLU A 1 71 ? -0.258 4.729 -3.852 1.00 97.31 71 GLU A CA 1
ATOM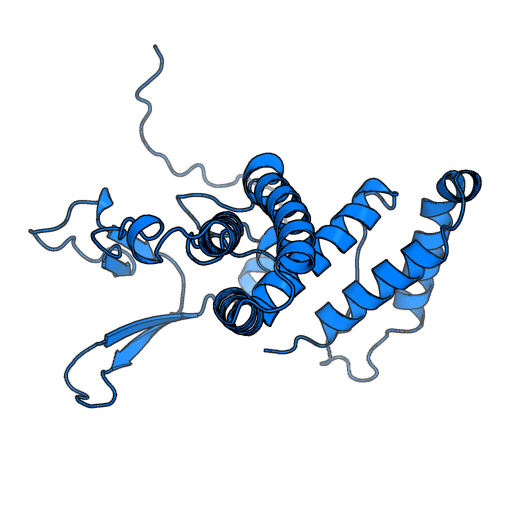 614 C C . GLU A 1 71 ? -0.152 3.411 -3.060 1.00 97.31 71 GLU A C 1
ATOM 616 O O . GLU A 1 71 ? -0.486 3.383 -1.874 1.00 97.31 71 GLU A O 1
ATOM 621 N N . GLU A 1 72 ? 0.405 2.346 -3.663 1.00 96.00 72 GLU A N 1
ATOM 622 C CA . GLU A 1 72 ? 0.692 1.070 -2.978 1.00 96.00 72 GLU A CA 1
ATOM 623 C C . GLU A 1 72 ? 1.541 1.288 -1.716 1.00 96.00 72 GLU A C 1
ATOM 625 O O . GLU A 1 72 ? 1.243 0.750 -0.647 1.00 96.00 72 GLU A O 1
ATOM 630 N N . LYS A 1 73 ? 2.590 2.111 -1.815 1.00 95.81 73 LYS A N 1
ATOM 631 C CA . LYS A 1 73 ? 3.443 2.453 -0.673 1.00 95.81 73 LYS A CA 1
ATOM 632 C C . LYS A 1 73 ? 2.657 3.167 0.424 1.00 95.81 73 LYS A C 1
ATOM 634 O O . LYS A 1 73 ? 2.824 2.841 1.599 1.00 95.81 73 LYS A O 1
ATOM 639 N N . ASP A 1 74 ? 1.866 4.171 0.072 1.00 97.19 74 ASP A N 1
ATOM 640 C CA . ASP A 1 74 ? 1.158 4.981 1.062 1.00 97.19 74 ASP A CA 1
ATOM 641 C C . ASP A 1 74 ? 0.075 4.168 1.787 1.00 97.19 74 ASP A C 1
ATOM 643 O O . ASP A 1 74 ? -0.073 4.303 3.004 1.00 97.19 74 ASP A O 1
ATOM 647 N N . LEU A 1 75 ? -0.589 3.248 1.080 1.00 97.62 75 LEU A N 1
ATOM 648 C CA . LEU A 1 75 ? -1.474 2.242 1.674 1.00 97.62 75 LEU A CA 1
ATOM 649 C C . LEU A 1 75 ? -0.709 1.272 2.585 1.00 97.62 75 LEU A C 1
ATOM 651 O O . LEU A 1 75 ? -1.109 1.059 3.730 1.00 97.62 75 LEU A O 1
ATOM 655 N N . HIS A 1 76 ? 0.427 0.737 2.132 1.00 95.38 76 HIS A N 1
ATOM 656 C CA . HIS A 1 76 ? 1.275 -0.122 2.961 1.00 95.38 76 HIS A CA 1
ATOM 657 C C . HIS A 1 76 ? 1.693 0.576 4.265 1.00 95.38 76 HIS A C 1
ATOM 659 O O . HIS A 1 76 ? 1.608 -0.016 5.344 1.00 95.38 76 HIS A O 1
ATOM 665 N N . ASP A 1 77 ? 2.142 1.830 4.182 1.00 95.56 77 ASP A N 1
ATOM 666 C CA . ASP A 1 77 ? 2.563 2.606 5.348 1.00 95.56 77 ASP A CA 1
ATOM 667 C C . ASP A 1 77 ? 1.383 2.875 6.286 1.00 95.56 77 ASP A C 1
ATOM 669 O O . ASP A 1 77 ? 1.526 2.712 7.499 1.00 95.56 77 ASP A O 1
ATOM 673 N N . TYR A 1 78 ? 0.209 3.200 5.742 1.00 96.81 78 TYR A N 1
ATOM 674 C CA . TYR A 1 78 ? -1.017 3.329 6.524 1.00 96.81 78 TYR A CA 1
ATOM 675 C C . TYR A 1 78 ? -1.302 2.065 7.348 1.00 96.81 78 TYR A C 1
ATOM 677 O O . TYR A 1 78 ? -1.418 2.149 8.570 1.00 96.81 78 TYR A O 1
ATOM 685 N N . PHE A 1 79 ? -1.329 0.882 6.723 1.00 94.62 79 PHE A N 1
ATOM 686 C CA . PHE A 1 79 ? -1.585 -0.368 7.450 1.00 94.62 79 PHE A CA 1
ATOM 687 C C . PHE A 1 79 ? -0.460 -0.732 8.423 1.00 94.62 79 PHE A C 1
ATOM 689 O O . PHE A 1 79 ? -0.716 -1.358 9.453 1.00 94.62 79 PHE A O 1
ATOM 696 N N . LYS A 1 80 ? 0.788 -0.365 8.110 1.00 92.50 80 LYS A N 1
ATOM 697 C CA . LYS A 1 80 ? 1.949 -0.601 8.976 1.00 92.50 80 LYS A CA 1
ATOM 698 C C . LYS A 1 80 ? 1.901 0.244 10.249 1.00 92.50 80 LYS A C 1
ATOM 700 O O . LYS A 1 80 ? 2.323 -0.232 11.301 1.00 92.50 80 LYS A O 1
ATOM 705 N N . TYR A 1 81 ? 1.438 1.487 10.148 1.00 93.88 81 TYR A N 1
ATOM 706 C CA . TYR A 1 81 ? 1.405 2.447 11.255 1.00 93.88 81 TYR A CA 1
ATOM 707 C C . TYR A 1 81 ? 0.006 2.642 11.851 1.00 93.88 81 TYR A C 1
ATOM 709 O O . TYR A 1 81 ? -0.170 3.518 12.698 1.00 93.88 81 TYR A O 1
ATOM 717 N N . TYR A 1 82 ? -0.958 1.812 11.450 1.00 92.50 82 TYR A N 1
ATOM 718 C CA . TYR A 1 82 ? -2.364 1.919 11.824 1.00 92.50 82 TYR A CA 1
ATOM 719 C C . TYR A 1 82 ? -2.578 2.039 13.339 1.00 92.50 82 TYR A C 1
ATOM 721 O O . TYR A 1 82 ? -3.203 2.994 13.782 1.00 92.50 82 TYR A O 1
ATOM 729 N N . ASP A 1 83 ? -1.988 1.153 14.146 1.00 89.81 83 ASP A N 1
ATOM 730 C CA . ASP A 1 83 ? -2.194 1.152 15.604 1.00 89.81 83 ASP A CA 1
ATOM 731 C C . ASP A 1 83 ? -1.711 2.450 16.271 1.00 89.81 83 ASP A C 1
ATOM 733 O O . ASP A 1 83 ? -2.314 2.952 17.221 1.00 89.81 83 ASP A O 1
ATOM 737 N N . ASN A 1 84 ? -0.605 3.014 15.776 1.00 91.25 84 ASN A N 1
ATOM 738 C CA . ASN A 1 84 ? -0.090 4.292 16.266 1.00 91.25 84 ASN A CA 1
ATOM 739 C C . ASN A 1 84 ? -0.981 5.447 15.804 1.00 91.25 84 ASN A C 1
ATOM 741 O O . ASN A 1 84 ? -1.228 6.378 16.567 1.00 91.25 84 ASN A O 1
ATOM 745 N N . LEU A 1 85 ? -1.471 5.380 14.567 1.00 90.81 85 LEU A N 1
ATOM 746 C CA . LEU A 1 85 ? -2.400 6.356 14.018 1.00 90.81 85 LEU A CA 1
ATOM 747 C C . LEU A 1 85 ? -3.727 6.362 14.792 1.00 90.81 85 LEU A C 1
ATOM 749 O O . LEU A 1 85 ? -4.173 7.440 15.171 1.00 90.81 85 LEU A O 1
ATOM 753 N N . GLU A 1 86 ? -4.312 5.197 15.090 1.00 88.56 86 GLU A N 1
ATOM 754 C CA . GLU A 1 86 ? -5.539 5.073 15.892 1.00 88.56 86 GLU A CA 1
ATOM 755 C C . GLU A 1 86 ? -5.348 5.714 17.273 1.00 88.56 86 GLU A C 1
ATOM 757 O O . GLU A 1 86 ? -6.146 6.560 17.673 1.00 88.56 86 GLU A O 1
ATOM 762 N N . LYS A 1 87 ? -4.249 5.397 17.974 1.00 87.69 87 LYS A N 1
ATOM 763 C CA . LYS A 1 87 ? -3.929 6.005 19.278 1.00 87.69 87 LYS A CA 1
ATOM 764 C C . LYS A 1 87 ? -3.819 7.527 19.206 1.00 87.69 87 LYS A C 1
ATOM 766 O O . LYS A 1 87 ? -4.358 8.215 20.067 1.00 87.69 87 LYS A O 1
ATOM 771 N N . ASN A 1 88 ? -3.145 8.054 18.186 1.00 88.19 88 ASN A N 1
ATOM 772 C CA . ASN A 1 88 ? -2.958 9.498 18.037 1.00 88.19 88 ASN A CA 1
ATOM 773 C C . ASN A 1 88 ? -4.260 10.229 17.686 1.00 88.19 88 ASN A C 1
ATOM 775 O O . ASN A 1 88 ? -4.486 11.338 18.172 1.00 88.19 88 ASN A O 1
ATOM 779 N N . VAL A 1 89 ? -5.114 9.600 16.872 1.00 86.25 89 VAL A N 1
ATOM 780 C CA . VAL A 1 89 ? -6.459 10.096 16.552 1.00 86.25 89 VAL A CA 1
ATOM 781 C C . VAL A 1 89 ? -7.320 10.159 17.815 1.00 86.25 89 VAL A C 1
ATOM 783 O O . VAL A 1 89 ? -7.975 11.173 18.053 1.00 86.25 89 VAL A O 1
ATOM 786 N N . LEU A 1 90 ? -7.278 9.116 18.650 1.00 82.62 90 LEU A N 1
ATOM 787 C CA . LEU A 1 90 ? -8.002 9.062 19.926 1.00 82.62 90 LEU A CA 1
ATOM 788 C C . LEU A 1 90 ? -7.469 10.058 20.964 1.00 82.62 90 LEU A C 1
ATOM 790 O O . LEU A 1 90 ? -8.238 10.564 21.773 1.00 82.62 90 LEU A O 1
ATOM 794 N N . ALA A 1 91 ? -6.172 10.367 20.931 1.00 83.81 91 ALA A N 1
ATOM 795 C CA . ALA A 1 91 ? -5.551 11.367 21.800 1.00 83.81 91 ALA A CA 1
ATOM 796 C C . ALA A 1 91 ? -5.883 12.824 21.407 1.00 83.81 91 ALA A C 1
ATOM 798 O O . ALA A 1 91 ? -5.356 13.752 22.014 1.00 83.81 91 ALA A O 1
ATOM 799 N N . GLU A 1 92 ? -6.720 13.036 20.383 1.00 71.75 92 GLU A N 1
ATOM 800 C CA . GLU A 1 92 ? -7.208 14.342 19.912 1.00 71.75 92 GLU A CA 1
ATOM 801 C C . GLU A 1 92 ? -6.139 15.355 19.465 1.00 71.75 92 GLU A C 1
ATOM 803 O O . GLU A 1 92 ? -6.445 16.520 19.207 1.00 71.75 92 GLU A O 1
ATOM 808 N N . SER A 1 93 ? -4.889 14.930 19.296 1.00 70.94 93 SER A N 1
ATOM 809 C CA . SER A 1 93 ? -3.835 15.786 18.748 1.00 70.94 93 SER A CA 1
ATOM 810 C C . SER A 1 93 ? -4.062 16.044 17.249 1.00 70.94 93 SER A C 1
ATOM 812 O O . SER A 1 93 ? -4.432 15.134 16.516 1.00 70.94 93 SER A O 1
ATOM 814 N N . ASN A 1 94 ? -3.854 17.276 16.763 1.00 80.12 94 ASN A N 1
ATOM 815 C CA . ASN A 1 94 ? -3.795 17.617 15.327 1.00 80.12 94 ASN A CA 1
ATOM 816 C C . ASN A 1 94 ? -4.922 17.033 14.436 1.00 80.12 94 ASN A C 1
ATOM 818 O O . ASN A 1 94 ? -4.657 16.526 13.339 1.00 80.12 94 ASN A O 1
ATOM 822 N N . LYS A 1 95 ? -6.188 17.119 14.882 1.00 81.50 95 LYS A N 1
ATOM 823 C CA . LYS A 1 95 ? -7.362 16.544 14.186 1.00 81.50 95 LYS A CA 1
ATOM 824 C C . LYS A 1 95 ? -7.449 16.917 12.698 1.00 81.50 95 LYS A C 1
ATOM 826 O O . LYS A 1 95 ? -7.788 16.063 11.882 1.00 81.50 95 LYS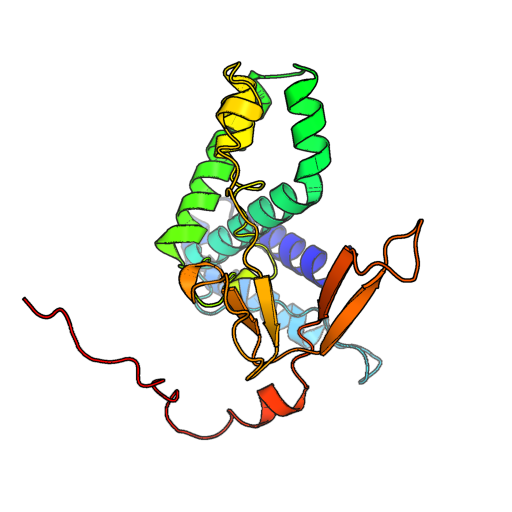 A O 1
ATOM 831 N N . GLU A 1 96 ? -7.122 18.154 12.323 1.00 86.44 96 GLU A N 1
ATOM 832 C CA . GLU A 1 96 ? -7.169 18.608 10.922 1.00 86.44 96 GLU A CA 1
ATOM 833 C C . GLU A 1 96 ? -6.141 17.898 10.031 1.00 86.44 96 GLU A C 1
ATOM 835 O O . GLU A 1 96 ? -6.489 17.409 8.953 1.00 86.44 96 GLU A O 1
ATOM 840 N N . THR A 1 97 ? -4.897 17.763 10.499 1.00 89.38 97 THR A N 1
ATOM 841 C CA . THR A 1 97 ? -3.835 17.045 9.781 1.00 89.38 97 THR A CA 1
ATOM 842 C C . THR A 1 97 ? -4.220 15.586 9.557 1.00 89.38 97 THR A C 1
ATOM 844 O O . THR A 1 97 ? -4.105 15.078 8.439 1.00 89.38 97 THR A O 1
ATOM 847 N N . TYR A 1 98 ? -4.741 14.919 10.593 1.00 91.38 98 TYR A N 1
ATOM 848 C CA . TYR A 1 98 ? -5.209 13.539 10.463 1.00 91.38 98 TYR A CA 1
ATOM 849 C C . TYR A 1 98 ? -6.409 13.420 9.533 1.00 91.38 98 TYR A C 1
ATOM 851 O O . TYR A 1 98 ? -6.460 12.486 8.736 1.00 91.38 98 TYR A O 1
ATOM 859 N N . ARG A 1 99 ? -7.342 14.375 9.567 1.00 90.88 99 ARG A N 1
ATOM 860 C CA . ARG A 1 99 ? -8.494 14.391 8.661 1.00 90.88 99 ARG A CA 1
ATOM 861 C C . ARG A 1 99 ? -8.065 14.491 7.200 1.00 90.88 99 ARG A C 1
ATOM 863 O O . ARG A 1 99 ? -8.595 13.751 6.372 1.00 90.88 99 ARG A O 1
ATOM 870 N N . SER A 1 100 ? -7.105 15.362 6.891 1.00 93.38 100 SER A N 1
ATOM 871 C CA . SER A 1 100 ? -6.558 15.509 5.536 1.00 93.38 100 SER A CA 1
ATOM 872 C C . SER A 1 100 ? -5.873 14.219 5.069 1.00 93.38 100 SER A C 1
ATOM 874 O O . SER A 1 100 ? -6.236 13.659 4.032 1.00 93.38 100 SER A O 1
ATOM 876 N N . TYR A 1 101 ? -4.970 13.674 5.891 1.00 95.75 101 TYR A N 1
ATOM 877 C CA . TYR A 1 101 ? -4.267 12.424 5.592 1.00 95.75 101 TYR A CA 1
ATOM 878 C C . TYR A 1 101 ? -5.221 11.235 5.405 1.00 95.75 101 TYR A C 1
ATOM 880 O O . TYR A 1 101 ? -5.122 10.508 4.418 1.00 95.75 101 TYR A O 1
ATOM 888 N N . LEU A 1 102 ? -6.179 11.047 6.316 1.00 95.62 102 LEU A N 1
ATOM 889 C CA . LEU A 1 102 ? -7.143 9.951 6.232 1.00 95.62 102 LEU A CA 1
ATOM 890 C C . LEU A 1 102 ? -8.087 10.100 5.042 1.00 95.62 102 LEU A C 1
ATOM 892 O O . LEU A 1 102 ? -8.457 9.091 4.456 1.00 95.62 102 LEU A O 1
ATOM 896 N N . SER A 1 103 ? -8.455 11.324 4.655 1.00 96.06 103 SER A N 1
ATOM 897 C CA . SER A 1 103 ? -9.270 11.548 3.453 1.00 96.06 103 SER A CA 1
ATOM 898 C C . SER A 1 103 ? -8.520 11.121 2.189 1.00 96.06 103 SER A C 1
ATOM 900 O O . SER A 1 103 ? -9.092 10.426 1.349 1.00 96.06 103 SER A O 1
ATOM 902 N N . TYR A 1 104 ? -7.229 11.462 2.091 1.00 97.50 104 TYR A N 1
ATOM 903 C CA . TYR A 1 104 ? -6.346 10.996 1.018 1.00 97.50 104 TYR A CA 1
ATOM 904 C C . TYR A 1 104 ? -6.244 9.464 0.993 1.00 97.50 104 TYR A C 1
ATOM 906 O O . TYR A 1 104 ? -6.551 8.842 -0.024 1.00 97.50 104 TYR A O 1
ATOM 914 N N . ILE A 1 105 ? -5.903 8.841 2.125 1.00 98.12 105 ILE A N 1
ATOM 915 C CA . ILE A 1 105 ? -5.781 7.380 2.218 1.00 98.12 105 ILE A CA 1
ATOM 916 C C . ILE A 1 105 ? -7.114 6.678 1.941 1.00 98.12 105 ILE A C 1
ATOM 918 O O . ILE A 1 105 ? -7.123 5.628 1.308 1.00 98.12 105 ILE A O 1
ATOM 922 N N . ASN A 1 106 ? -8.248 7.242 2.362 1.00 97.25 106 ASN A N 1
ATOM 923 C CA . ASN A 1 106 ? -9.566 6.673 2.090 1.00 97.25 106 ASN A CA 1
ATOM 924 C C . ASN A 1 106 ? -9.867 6.620 0.588 1.00 97.25 106 ASN A C 1
ATOM 926 O O . ASN A 1 106 ? -10.390 5.617 0.105 1.00 97.25 106 ASN A O 1
ATOM 930 N N . ALA A 1 107 ? -9.512 7.670 -0.158 1.00 97.44 107 ALA A N 1
ATOM 931 C CA . ALA A 1 107 ? -9.659 7.675 -1.610 1.00 97.44 107 ALA A CA 1
ATOM 932 C C . ALA A 1 107 ? -8.816 6.565 -2.263 1.00 97.44 107 ALA A C 1
ATOM 934 O O . ALA A 1 107 ? -9.330 5.821 -3.100 1.00 97.44 107 ALA A O 1
ATOM 935 N N . LEU A 1 108 ? -7.561 6.393 -1.824 1.00 98.06 108 LEU A N 1
ATOM 936 C CA . LEU A 1 108 ? -6.704 5.296 -2.288 1.00 98.06 108 LEU A CA 1
ATOM 937 C C . LEU A 1 108 ? -7.278 3.925 -1.916 1.00 98.06 108 LEU A C 1
ATOM 939 O O . LEU A 1 108 ? -7.346 3.028 -2.751 1.00 98.06 108 LEU A O 1
ATOM 943 N N . TYR A 1 109 ? -7.751 3.767 -0.682 1.00 97.19 109 TYR A N 1
ATOM 944 C CA . TYR A 1 109 ? -8.324 2.516 -0.201 1.00 97.19 109 TYR A CA 1
ATOM 945 C C . TYR A 1 109 ? -9.516 2.086 -1.061 1.00 97.19 109 TYR A C 1
ATOM 947 O O . TYR A 1 109 ? -9.567 0.943 -1.508 1.00 97.19 109 TYR A O 1
ATOM 955 N N . VAL A 1 110 ? -10.442 3.003 -1.359 1.00 95.81 110 VAL A N 1
ATOM 956 C CA . VAL A 1 110 ? -11.600 2.729 -2.228 1.00 95.81 110 VAL A CA 1
ATOM 957 C C . VAL A 1 110 ? -11.162 2.394 -3.654 1.00 95.81 110 VAL A C 1
ATOM 959 O O . VAL A 1 110 ? -11.655 1.419 -4.225 1.00 95.81 110 VAL A O 1
ATOM 962 N N . LYS A 1 111 ? -10.216 3.160 -4.216 1.00 96.44 111 LYS A N 1
ATOM 963 C CA . LYS A 1 111 ? -9.679 2.930 -5.565 1.00 96.44 111 LYS A CA 1
ATOM 964 C C . LYS A 1 111 ? -9.105 1.521 -5.711 1.00 96.44 111 LYS A C 1
ATOM 966 O O . LYS A 1 111 ? -9.441 0.839 -6.669 1.00 96.44 111 LYS A O 1
ATOM 971 N N . HIS A 1 112 ? -8.284 1.071 -4.767 1.00 95.94 112 HIS A N 1
ATOM 972 C CA . HIS A 1 112 ? -7.655 -0.249 -4.844 1.00 95.94 112 HIS A CA 1
ATOM 973 C C . HIS A 1 112 ? -8.626 -1.374 -4.468 1.00 95.94 112 HIS A C 1
ATOM 975 O O . HIS A 1 112 ? -8.636 -2.418 -5.114 1.00 95.94 112 HIS A O 1
ATOM 981 N N . LYS A 1 113 ? -9.493 -1.159 -3.469 1.00 94.19 113 LYS A N 1
ATOM 982 C CA . LYS A 1 113 ? -10.496 -2.151 -3.058 1.00 94.19 113 LYS A CA 1
ATOM 983 C C . LYS A 1 113 ? -11.481 -2.473 -4.180 1.00 94.19 113 LYS A C 1
ATOM 985 O O . LYS A 1 113 ? -11.737 -3.645 -4.420 1.00 94.19 113 LYS A O 1
ATOM 990 N N . ILE A 1 114 ? -12.040 -1.446 -4.825 1.00 91.12 114 ILE A N 1
ATOM 991 C CA . ILE A 1 114 ? -13.098 -1.599 -5.835 1.00 91.12 114 ILE A CA 1
ATOM 992 C C . ILE A 1 114 ? -12.514 -1.558 -7.244 1.00 91.12 114 ILE A C 1
ATOM 994 O O . ILE A 1 114 ? -12.762 -2.451 -8.038 1.00 91.12 114 ILE A O 1
ATOM 998 N N . GLY A 1 115 ? -11.736 -0.524 -7.563 1.00 90.81 115 GLY A N 1
ATOM 999 C CA . GLY A 1 115 ? -11.238 -0.306 -8.921 1.00 90.81 115 GLY A CA 1
ATOM 1000 C C . GLY A 1 115 ? -10.206 -1.336 -9.373 1.00 90.81 115 GLY A C 1
ATOM 1001 O O . GLY A 1 115 ? -10.134 -1.617 -10.565 1.00 90.81 115 GLY A O 1
ATOM 1002 N N . TRP A 1 116 ? -9.410 -1.885 -8.451 1.00 91.44 116 TRP A N 1
ATOM 1003 C CA . TRP A 1 116 ? -8.430 -2.945 -8.740 1.00 91.44 116 TRP A CA 1
ATOM 1004 C C . TRP A 1 116 ? -8.807 -4.288 -8.120 1.00 91.44 116 TRP A C 1
ATOM 1006 O O . TRP A 1 116 ? -7.984 -5.197 -8.105 1.00 91.44 116 TRP A O 1
ATOM 1016 N N . GLU A 1 117 ? -10.027 -4.393 -7.585 1.00 93.12 117 GLU A N 1
ATOM 1017 C CA . GLU A 1 117 ? -10.576 -5.639 -7.045 1.00 93.12 117 GLU A CA 1
ATOM 1018 C C . GLU A 1 117 ? -9.653 -6.307 -6.009 1.00 93.12 117 GLU A C 1
ATOM 1020 O O . GLU A 1 117 ? -9.593 -7.528 -5.885 1.00 93.12 117 GLU A O 1
ATOM 1025 N N . CYS A 1 118 ? -8.930 -5.505 -5.213 1.00 93.00 118 CYS A N 1
ATOM 1026 C CA . CYS A 1 118 ? -7.991 -6.040 -4.227 1.00 93.00 118 CYS A CA 1
ATOM 1027 C C . CYS A 1 118 ? -8.665 -6.861 -3.120 1.00 93.00 118 CYS A C 1
ATOM 1029 O O . CYS A 1 118 ? -7.961 -7.556 -2.386 1.00 93.00 118 CYS A O 1
ATOM 1031 N N . CYS A 1 119 ? -9.989 -6.760 -2.973 1.00 88.69 119 CYS A N 1
ATOM 1032 C CA . CYS A 1 119 ? -10.768 -7.507 -1.997 1.00 88.69 119 CYS A CA 1
ATOM 1033 C C . CYS A 1 119 ? -11.907 -8.259 -2.667 1.00 88.69 119 CYS A C 1
ATOM 1035 O O . CYS A 1 119 ? -12.828 -7.636 -3.191 1.00 88.69 119 CYS A O 1
ATOM 1037 N N . ASP A 1 120 ? -11.890 -9.577 -2.522 1.00 80.69 120 ASP A N 1
ATOM 1038 C CA . ASP A 1 120 ? -12.969 -10.462 -2.931 1.00 80.69 120 ASP A CA 1
ATOM 1039 C C . ASP A 1 120 ? -13.527 -11.211 -1.717 1.00 80.69 120 ASP A C 1
ATOM 1041 O O . ASP A 1 120 ? -12.797 -11.610 -0.802 1.00 80.69 120 ASP A O 1
ATOM 1045 N N . THR A 1 121 ? -14.839 -11.417 -1.697 1.00 68.62 121 THR A N 1
ATOM 1046 C CA . THR A 1 121 ? -15.515 -12.128 -0.603 1.00 68.62 121 THR A CA 1
ATOM 1047 C C . THR A 1 121 ? -15.140 -13.609 -0.521 1.00 68.62 121 THR A C 1
ATOM 1049 O O . THR A 1 121 ? -15.244 -14.198 0.551 1.00 68.62 121 THR A O 1
ATOM 1052 N N . SER A 1 122 ? -14.693 -14.207 -1.623 1.00 61.75 122 SER A N 1
ATOM 1053 C CA . SER A 1 122 ? -14.448 -15.645 -1.776 1.00 61.75 122 SER A CA 1
ATOM 1054 C C . SER A 1 122 ? -13.011 -16.041 -1.436 1.00 61.75 122 SER A C 1
ATOM 1056 O O . SER A 1 122 ? -12.784 -17.133 -0.920 1.00 61.75 122 SER A O 1
ATOM 1058 N N . TYR A 1 123 ? -12.026 -15.178 -1.713 1.00 66.69 123 TYR A N 1
ATOM 1059 C CA . TYR A 1 123 ? -10.603 -15.480 -1.472 1.00 66.69 123 TYR A CA 1
ATOM 1060 C C . TYR A 1 123 ? -9.828 -14.399 -0.700 1.00 66.69 123 TYR A C 1
ATOM 1062 O O . TYR A 1 123 ? -8.617 -14.539 -0.498 1.00 66.69 123 TYR A O 1
ATOM 1070 N N . GLY A 1 124 ? -10.499 -13.351 -0.216 1.00 81.25 124 GLY A N 1
ATOM 1071 C CA . GLY A 1 124 ? -9.885 -12.304 0.596 1.00 81.25 124 GLY A CA 1
ATOM 1072 C C . GLY A 1 124 ? -9.075 -11.319 -0.245 1.00 81.25 124 GLY A C 1
ATOM 1073 O O . GLY A 1 124 ? -9.615 -10.681 -1.141 1.00 81.25 124 GLY A O 1
ATOM 1074 N N . VAL A 1 125 ? -7.785 -11.155 0.069 1.00 84.75 125 VAL A N 1
ATOM 1075 C CA . VAL A 1 125 ? -6.911 -10.198 -0.630 1.00 84.75 125 VAL A CA 1
ATOM 1076 C C . VAL A 1 125 ? -6.367 -10.807 -1.927 1.00 84.75 125 VAL A C 1
ATOM 1078 O O . VAL A 1 125 ? -5.720 -11.870 -1.897 1.00 84.75 125 VAL A O 1
ATOM 1081 N N . ASP A 1 126 ? -6.553 -10.103 -3.046 1.00 85.75 126 ASP A N 1
ATOM 1082 C CA . ASP A 1 126 ? -5.994 -10.490 -4.345 1.00 85.75 126 ASP A CA 1
ATOM 1083 C C . ASP A 1 126 ? -4.467 -10.697 -4.256 1.00 85.75 126 ASP A C 1
ATOM 1085 O O . ASP A 1 126 ? -3.777 -9.877 -3.636 1.00 85.75 126 ASP A O 1
ATOM 1089 N N . PRO A 1 127 ? -3.898 -11.774 -4.840 1.00 83.44 127 PRO A N 1
ATOM 1090 C CA . PRO A 1 127 ? -2.459 -12.040 -4.812 1.00 83.44 127 PRO A CA 1
ATOM 1091 C C . PRO A 1 127 ? -1.563 -10.861 -5.205 1.00 83.44 127 PRO A C 1
ATOM 1093 O O . PRO A 1 127 ? -0.487 -10.719 -4.619 1.00 83.44 127 PRO A O 1
ATOM 1096 N N . LEU A 1 128 ? -1.995 -10.018 -6.145 1.00 84.62 128 LEU A N 1
ATOM 1097 C CA . LEU A 1 128 ? -1.265 -8.829 -6.589 1.00 84.62 128 LEU A CA 1
ATOM 1098 C C . LEU A 1 128 ? -1.344 -7.672 -5.585 1.00 84.62 128 LEU A C 1
ATOM 1100 O O . LEU A 1 128 ? -0.525 -6.759 -5.652 1.00 84.62 128 LEU A O 1
ATOM 1104 N N . CYS A 1 129 ? -2.289 -7.711 -4.644 1.00 91.25 129 CYS A N 1
ATOM 1105 C CA . CYS A 1 129 ? -2.473 -6.688 -3.615 1.00 91.25 129 CYS A CA 1
ATOM 1106 C C . CYS A 1 129 ? -1.890 -7.067 -2.244 1.00 91.25 129 CYS A C 1
ATOM 1108 O O . CYS A 1 129 ? -1.672 -6.198 -1.397 1.00 91.25 129 CYS A O 1
ATOM 1110 N N . ARG A 1 130 ? -1.585 -8.351 -2.011 1.00 87.81 130 ARG A N 1
ATOM 1111 C CA . ARG A 1 130 ? -1.161 -8.883 -0.697 1.00 87.81 130 ARG A CA 1
ATOM 1112 C C . ARG A 1 130 ? 0.056 -8.199 -0.077 1.00 87.81 130 ARG A C 1
ATOM 1114 O O . ARG A 1 130 ? 0.212 -8.244 1.141 1.00 87.81 130 ARG A O 1
ATOM 1121 N N . HIS A 1 131 ? 0.947 -7.601 -0.871 1.00 86.31 131 HIS A N 1
ATOM 1122 C CA . HIS A 1 131 ? 2.142 -6.938 -0.334 1.00 86.31 131 HIS A CA 1
ATOM 1123 C C . HIS A 1 131 ? 1.867 -5.562 0.278 1.00 86.31 131 HIS A C 1
ATOM 1125 O O . HIS A 1 131 ? 2.743 -5.043 0.970 1.00 86.31 131 HIS A O 1
ATOM 1131 N N . TYR A 1 132 ? 0.693 -4.973 0.039 1.00 93.25 132 TYR A N 1
ATOM 1132 C CA . TYR A 1 132 ? 0.389 -3.615 0.491 1.00 93.25 132 TYR A CA 1
ATOM 1133 C C . TYR A 1 132 ? -1.041 -3.393 0.981 1.00 93.25 132 TYR A C 1
ATOM 1135 O O . TYR A 1 132 ? -1.280 -2.358 1.595 1.00 93.25 132 TYR A O 1
ATOM 1143 N N . PHE A 1 133 ? -1.978 -4.306 0.717 1.00 94.44 133 PHE A N 1
ATOM 1144 C CA . PHE A 1 133 ? -3.397 -4.098 0.991 1.00 94.44 133 PHE A CA 1
ATOM 1145 C C . PHE A 1 133 ? -3.947 -5.033 2.068 1.00 94.44 133 PHE A C 1
ATOM 1147 O O . PHE A 1 133 ? -3.531 -6.187 2.182 1.00 94.44 133 PHE A O 1
ATOM 1154 N N . LYS A 1 134 ? -4.916 -4.525 2.834 1.00 91.38 134 LYS A N 1
ATOM 1155 C CA . LYS A 1 134 ? -5.685 -5.266 3.837 1.00 91.38 134 LYS A CA 1
ATOM 1156 C C 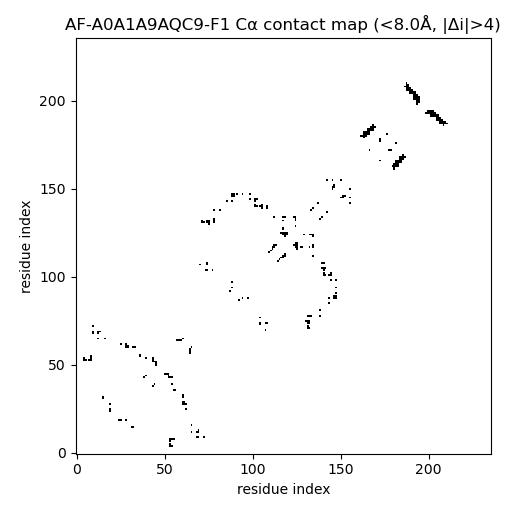. LYS A 1 134 ? -7.179 -5.027 3.626 1.00 91.38 134 LYS A C 1
ATOM 1158 O O . LYS A 1 134 ? -7.605 -3.887 3.434 1.00 91.38 134 LYS A O 1
ATOM 1163 N N . CYS A 1 135 ? -7.965 -6.098 3.645 1.00 88.00 135 CYS A N 1
ATOM 1164 C CA . CYS A 1 135 ? -9.393 -6.059 3.311 1.00 88.00 135 CYS A CA 1
ATOM 1165 C C . CYS A 1 135 ? -10.309 -6.013 4.532 1.00 88.00 135 CYS A C 1
ATOM 1167 O O . CYS A 1 135 ? -11.503 -5.751 4.382 1.00 88.00 135 CYS A O 1
ATOM 1169 N N . GLU A 1 136 ? -9.767 -6.271 5.719 1.00 84.31 136 GLU A N 1
ATOM 1170 C CA . GLU A 1 136 ? -10.506 -6.303 6.969 1.00 84.31 136 GLU A CA 1
ATOM 1171 C C . GLU A 1 136 ? -11.108 -4.926 7.272 1.00 84.31 136 GLU A C 1
ATOM 1173 O O . GLU A 1 136 ? -10.441 -3.894 7.167 1.00 84.31 136 GLU A O 1
ATOM 1178 N N . ASP A 1 137 ? -12.385 -4.914 7.666 1.00 80.25 137 ASP A N 1
ATOM 1179 C CA . ASP A 1 137 ? -13.150 -3.679 7.881 1.00 80.25 137 ASP A CA 1
ATOM 1180 C C . ASP A 1 137 ? -12.554 -2.797 8.989 1.00 80.25 137 ASP A C 1
ATOM 1182 O O . ASP A 1 137 ? -12.717 -1.579 8.964 1.00 80.25 137 ASP A O 1
ATOM 1186 N N . GLU A 1 138 ? -11.816 -3.392 9.931 1.00 80.94 138 GLU A N 1
ATOM 1187 C CA . GLU A 1 138 ? -11.095 -2.672 10.986 1.00 80.94 138 GLU A CA 1
ATOM 1188 C C . GLU A 1 138 ? -10.002 -1.749 10.446 1.00 80.94 138 GLU A C 1
ATOM 1190 O O . GLU A 1 138 ? -9.698 -0.748 11.083 1.00 80.94 138 GLU A O 1
ATOM 1195 N N . TYR A 1 139 ? -9.449 -2.042 9.267 1.00 87.94 139 TYR A N 1
ATOM 1196 C CA . TYR A 1 139 ? -8.450 -1.203 8.612 1.00 87.94 139 TYR A CA 1
ATOM 1197 C C . TYR A 1 139 ? -9.060 -0.246 7.586 1.00 87.94 139 TYR A C 1
ATOM 1199 O O . TYR A 1 139 ? -8.332 0.396 6.833 1.00 87.94 139 TYR A O 1
ATOM 1207 N N . ASN A 1 140 ? -10.387 -0.148 7.506 1.00 91.44 140 ASN A N 1
ATOM 1208 C CA . ASN A 1 140 ? -11.032 0.798 6.611 1.00 91.44 140 ASN A CA 1
ATOM 1209 C C . ASN A 1 140 ? -10.815 2.235 7.137 1.00 91.44 140 ASN A C 1
ATOM 1211 O O . ASN A 1 140 ? -11.268 2.545 8.242 1.00 91.44 140 ASN A O 1
ATOM 1215 N N . PRO A 1 141 ? -10.205 3.155 6.365 1.00 94.00 141 PRO A N 1
ATOM 1216 C CA . PRO A 1 141 ? -9.936 4.522 6.823 1.00 94.00 141 PRO A CA 1
ATOM 1217 C C . PRO A 1 141 ? -11.176 5.296 7.282 1.00 94.00 141 PRO A C 1
ATOM 1219 O O . PRO A 1 141 ? -11.067 6.167 8.149 1.00 94.00 141 PRO A O 1
ATOM 1222 N N . SER A 1 142 ? -12.363 4.955 6.763 1.00 90.75 142 SER A N 1
ATOM 1223 C CA . SER A 1 142 ? -13.637 5.530 7.215 1.00 90.75 142 SER A CA 1
ATOM 1224 C C . SER A 1 142 ? -13.886 5.350 8.715 1.00 90.75 142 SER A C 1
ATOM 1226 O O . SER A 1 142 ? -14.470 6.239 9.337 1.00 90.75 142 SER A O 1
ATOM 1228 N N . TYR A 1 143 ? -13.382 4.268 9.316 1.00 88.12 143 TYR A N 1
ATOM 1229 C CA . TYR A 1 143 ? -13.449 4.050 10.757 1.00 88.12 143 TYR A CA 1
ATOM 1230 C C . TYR A 1 143 ? -12.700 5.147 11.518 1.00 88.12 143 TYR A C 1
ATOM 1232 O O . TYR A 1 143 ? -13.296 5.821 12.356 1.00 88.12 143 TYR A O 1
ATOM 1240 N N . LEU A 1 144 ? -11.436 5.416 11.181 1.00 89.81 144 LEU A N 1
ATOM 1241 C CA . LEU A 1 144 ? -10.662 6.470 11.846 1.00 89.81 144 LEU A CA 1
ATOM 1242 C C . LEU A 1 144 ? -11.249 7.866 11.585 1.00 89.81 144 LEU A C 1
ATOM 1244 O O . LEU A 1 144 ? -11.289 8.698 12.490 1.00 89.81 144 LEU A O 1
ATOM 1248 N N . ILE A 1 145 ? -11.774 8.112 10.380 1.00 90.44 145 ILE A N 1
ATOM 1249 C CA . ILE A 1 145 ? -12.485 9.362 10.052 1.00 90.44 145 ILE A CA 1
ATOM 1250 C C . ILE A 1 145 ? -13.709 9.547 10.958 1.00 90.44 145 ILE A C 1
ATOM 1252 O O . ILE A 1 145 ? -14.008 10.659 11.394 1.00 90.44 145 ILE A O 1
ATOM 1256 N N . SER A 1 146 ? -14.423 8.466 11.264 1.00 87.00 146 SER A N 1
ATOM 1257 C CA . SER A 1 146 ? -15.589 8.512 12.142 1.00 87.00 146 SER A CA 1
ATOM 1258 C C . SER A 1 146 ? -15.245 8.887 13.582 1.00 87.00 146 SER A C 1
ATOM 1260 O O . SER A 1 146 ? -15.975 9.679 14.181 1.00 87.00 146 SER A O 1
ATOM 1262 N N . LEU A 1 147 ? -14.113 8.388 14.091 1.00 84.88 147 LEU A N 1
ATOM 1263 C CA . LEU A 1 147 ? -13.613 8.708 15.426 1.00 84.88 147 LEU A CA 1
ATOM 1264 C C . LEU A 1 147 ? -13.265 10.197 15.524 1.00 84.88 147 LEU A C 1
ATOM 1266 O O . LEU A 1 147 ? -13.652 10.854 16.486 1.00 84.88 147 LEU A O 1
ATOM 1270 N N . ILE A 1 148 ? -12.627 10.763 14.490 1.00 85.25 148 ILE A N 1
ATOM 1271 C CA . ILE A 1 148 ? -12.349 12.211 14.414 1.00 85.25 148 ILE A CA 1
ATOM 1272 C C . ILE A 1 148 ? -13.643 13.033 14.464 1.00 85.25 148 ILE A C 1
ATOM 1274 O O . ILE A 1 148 ? -13.675 14.100 15.077 1.00 85.25 148 ILE A O 1
ATOM 1278 N N . ASN A 1 149 ? -14.715 12.534 13.846 1.00 84.19 149 ASN A N 1
ATOM 1279 C CA . ASN A 1 149 ? -16.027 13.181 13.842 1.00 84.19 149 ASN A CA 1
ATOM 1280 C C . ASN A 1 149 ? -16.838 12.937 15.134 1.00 84.19 149 ASN A C 1
ATOM 1282 O O . ASN A 1 149 ? -18.019 13.281 15.175 1.00 84.19 149 ASN A O 1
ATOM 1286 N N . GLY A 1 150 ? -16.241 12.342 16.172 1.00 78.31 150 GLY A N 1
ATOM 1287 C CA . GLY A 1 150 ? -16.872 12.142 17.478 1.00 78.31 150 GLY A CA 1
ATOM 1288 C C . GLY A 1 150 ? -17.847 10.964 17.548 1.00 78.31 150 GLY A C 1
ATOM 1289 O O . GLY A 1 150 ? -18.636 10.887 18.488 1.00 78.31 150 GLY A O 1
ATOM 1290 N N . LYS A 1 151 ? -17.826 10.044 16.574 1.00 76.12 151 LYS A N 1
ATOM 1291 C CA . LYS A 1 151 ? -18.595 8.794 16.673 1.00 76.12 151 LYS A CA 1
ATOM 1292 C C . LYS A 1 151 ? -17.878 7.815 17.601 1.00 76.12 151 LYS A C 1
ATOM 1294 O O . LYS A 1 151 ? -16.653 7.724 17.583 1.00 76.12 151 LYS A O 1
ATOM 1299 N N . SER A 1 152 ? -18.643 7.071 18.397 1.00 66.50 152 SER A N 1
ATOM 1300 C CA . SER A 1 152 ? -18.071 6.058 19.283 1.00 66.50 152 SER A CA 1
ATOM 1301 C C . SER A 1 152 ? -17.566 4.846 18.491 1.00 66.50 152 SER A C 1
ATOM 1303 O O . SER A 1 152 ? -18.067 4.539 17.402 1.00 66.50 152 SER A O 1
ATOM 1305 N N . LYS A 1 153 ? -16.588 4.127 19.054 1.00 62.31 153 LYS A N 1
ATOM 1306 C CA . LYS A 1 153 ? -16.045 2.889 18.472 1.00 62.31 153 LYS A CA 1
ATOM 1307 C C . LYS A 1 153 ? -17.148 1.847 18.262 1.00 62.31 153 LYS A C 1
ATOM 1309 O O . LYS A 1 153 ? -17.175 1.171 17.233 1.00 62.31 153 LYS A O 1
ATOM 1314 N N . GLU A 1 154 ? -18.111 1.783 19.182 1.00 59.16 154 GLU A N 1
ATOM 1315 C CA . GLU A 1 154 ? -19.262 0.877 19.117 1.00 59.16 154 GLU A CA 1
ATOM 1316 C C . GLU A 1 154 ? -20.242 1.232 17.991 1.00 59.16 154 GLU A C 1
ATOM 1318 O O . GLU A 1 154 ? -20.876 0.338 17.437 1.00 59.16 154 GLU A O 1
ATOM 1323 N N . ALA A 1 155 ? -20.357 2.512 17.618 1.00 58.16 155 ALA A N 1
ATOM 1324 C CA . ALA A 1 155 ? -21.235 2.949 16.532 1.00 58.16 155 ALA A CA 1
ATOM 1325 C C . ALA A 1 155 ? -20.707 2.552 15.142 1.00 58.16 155 ALA A C 1
ATOM 1327 O O . ALA A 1 155 ? -21.486 2.442 14.195 1.00 58.16 155 ALA A O 1
ATOM 1328 N N . HIS A 1 156 ? -19.391 2.351 15.013 1.00 56.66 156 HIS A N 1
ATOM 1329 C CA . HIS A 1 156 ? -18.740 2.002 13.750 1.00 56.66 156 HIS A CA 1
ATOM 1330 C C . HIS A 1 156 ? -18.442 0.508 13.624 1.00 56.66 156 HIS A C 1
ATOM 1332 O O . HIS A 1 156 ? -18.568 -0.065 12.542 1.00 56.66 156 HIS A O 1
ATOM 1338 N N . MET A 1 157 ? -18.101 -0.141 14.738 1.00 55.00 157 MET A N 1
ATOM 1339 C CA . MET A 1 157 ? -18.085 -1.593 14.839 1.00 55.00 157 MET A CA 1
ATOM 1340 C C . MET A 1 157 ? -19.528 -2.080 15.008 1.00 55.00 157 MET A C 1
ATOM 1342 O O . MET A 1 157 ? -19.912 -2.547 16.083 1.00 55.00 157 MET A O 1
ATOM 1346 N N . GLN A 1 158 ? -20.340 -2.022 13.944 1.00 53.34 158 GLN A N 1
ATOM 1347 C CA . GLN A 1 158 ? -21.424 -2.997 13.843 1.00 53.34 158 GLN A CA 1
ATOM 1348 C C . GLN A 1 158 ? -20.732 -4.358 13.849 1.00 53.34 158 GLN A C 1
ATOM 1350 O O . GLN A 1 158 ? -20.127 -4.752 12.855 1.00 53.34 158 GLN A O 1
ATOM 1355 N N . ARG A 1 159 ? -20.679 -4.998 15.025 1.00 46.53 159 ARG A N 1
ATOM 1356 C CA . ARG A 1 159 ? -20.026 -6.293 15.230 1.00 46.53 159 ARG A CA 1
ATOM 1357 C C . ARG A 1 159 ? -20.444 -7.176 14.062 1.00 46.53 159 ARG A C 1
ATOM 1359 O O . ARG A 1 159 ? -21.646 -7.370 13.899 1.00 46.53 159 ARG A O 1
ATOM 1366 N N . LYS A 1 160 ? -19.508 -7.738 13.283 1.00 46.84 160 LYS A N 1
ATOM 1367 C CA . LYS A 1 160 ? -19.842 -8.972 12.562 1.00 46.84 160 LYS A CA 1
ATOM 1368 C C . LYS A 1 160 ? -20.328 -9.924 13.657 1.00 46.84 160 LYS A C 1
ATOM 1370 O O . LYS A 1 160 ? -19.535 -10.224 14.552 1.00 46.84 160 LYS A O 1
ATOM 1375 N N . PRO A 1 161 ? -21.616 -10.313 13.692 1.00 50.62 161 PRO A N 1
ATOM 1376 C CA . PRO A 1 161 ? -22.173 -10.988 14.865 1.00 50.62 161 PRO A CA 1
ATOM 1377 C C . PRO A 1 161 ? -21.500 -12.338 15.136 1.00 50.62 161 PRO A C 1
ATOM 1379 O O . PRO A 1 161 ? -21.596 -12.867 16.241 1.00 50.62 161 PRO A O 1
ATOM 1382 N N . LYS A 1 162 ? -20.789 -12.874 14.139 1.00 54.12 162 LYS A N 1
ATOM 1383 C CA . LYS A 1 162 ? -19.982 -14.083 14.205 1.00 54.12 162 LYS A CA 1
ATOM 1384 C C . LYS A 1 162 ? -18.748 -13.925 13.320 1.00 54.12 162 LYS A C 1
ATOM 1386 O O . LYS A 1 162 ? -18.853 -13.468 12.183 1.00 54.12 162 LYS A O 1
ATOM 1391 N N . PHE A 1 163 ? -17.595 -14.350 13.824 1.00 55.03 163 PHE A N 1
ATOM 1392 C CA . PHE A 1 163 ? -16.514 -14.771 12.940 1.00 55.03 163 PHE A CA 1
ATOM 1393 C C . PHE A 1 163 ? -16.951 -16.082 12.276 1.00 55.03 163 PHE A C 1
ATOM 1395 O O . PHE A 1 163 ? -17.486 -16.940 12.988 1.00 55.03 163 PHE A O 1
ATOM 1402 N N . PRO A 1 164 ? -16.770 -16.246 10.954 1.00 63.47 164 PRO A N 1
ATOM 1403 C CA . PRO A 1 164 ? -17.104 -17.500 10.305 1.00 63.47 164 PRO A CA 1
ATOM 1404 C C . PRO A 1 164 ? -16.260 -18.622 10.909 1.00 63.47 164 PRO A C 1
ATOM 1406 O O . PRO A 1 164 ? -15.075 -18.443 11.213 1.00 63.47 164 PRO A O 1
ATOM 1409 N N . VAL A 1 165 ? -16.874 -19.782 11.109 1.00 69.19 165 VAL A N 1
ATOM 1410 C CA . VAL A 1 165 ? -16.156 -20.955 11.603 1.00 69.19 165 VAL A CA 1
ATOM 1411 C C . VAL A 1 165 ? -15.269 -21.472 10.479 1.00 69.19 165 VAL A C 1
ATOM 1413 O O . VAL A 1 165 ? -15.724 -21.692 9.360 1.00 69.19 165 VAL A O 1
ATOM 1416 N N . VAL A 1 166 ? -13.981 -21.635 10.771 1.00 68.12 166 VAL A N 1
ATOM 1417 C CA . VAL A 1 166 ? -13.004 -22.093 9.783 1.00 68.12 166 VAL A CA 1
ATOM 1418 C C . VAL A 1 166 ? -13.015 -23.617 9.720 1.00 68.12 166 VAL A C 1
ATOM 1420 O O . VAL A 1 166 ? -12.576 -24.277 10.669 1.00 68.12 166 VAL A O 1
ATOM 1423 N N . LEU A 1 167 ? -13.469 -24.154 8.588 1.00 69.44 167 LEU A N 1
ATOM 1424 C CA . LEU A 1 167 ? -13.389 -25.578 8.261 1.00 69.44 167 LEU A CA 1
ATOM 1425 C C . LEU A 1 167 ? -12.234 -25.826 7.290 1.00 69.44 167 LEU A C 1
ATOM 1427 O O . LEU A 1 167 ? -12.003 -25.039 6.368 1.00 69.44 167 LEU A O 1
ATOM 1431 N N . ILE A 1 168 ? -11.489 -26.907 7.503 1.00 64.88 168 ILE A N 1
ATOM 1432 C CA . ILE A 1 168 ? -10.356 -27.283 6.646 1.00 64.88 168 ILE A CA 1
ATOM 1433 C C . ILE A 1 168 ? -10.766 -28.449 5.747 1.00 64.88 168 ILE A C 1
ATOM 1435 O O . ILE A 1 168 ? -11.238 -29.475 6.229 1.00 64.88 168 ILE A O 1
ATOM 1439 N N . GLY A 1 169 ? -10.554 -28.300 4.438 1.00 66.44 169 GLY A N 1
ATOM 1440 C CA . GLY A 1 169 ? -10.923 -29.315 3.451 1.00 66.44 169 GLY A CA 1
ATOM 1441 C C . GLY A 1 169 ? -12.414 -29.672 3.505 1.00 66.44 169 GLY A C 1
ATOM 1442 O O . GLY A 1 169 ? -13.274 -28.787 3.538 1.00 66.44 169 GLY A O 1
ATOM 1443 N N . ASP A 1 170 ? -12.697 -30.973 3.546 1.00 68.38 170 ASP A N 1
ATOM 1444 C CA . ASP A 1 170 ? -14.055 -31.530 3.509 1.00 68.38 170 ASP A CA 1
ATOM 1445 C C . ASP A 1 170 ? -14.628 -31.797 4.913 1.00 68.38 170 ASP A C 1
ATOM 1447 O O . ASP A 1 170 ? -15.493 -32.655 5.090 1.00 68.38 170 ASP A O 1
ATOM 1451 N N . GLU A 1 171 ? -14.145 -31.075 5.934 1.00 73.56 171 GLU A N 1
ATOM 1452 C CA . GLU A 1 171 ? -14.723 -31.131 7.279 1.00 73.56 171 GLU A CA 1
ATOM 1453 C C . GLU A 1 171 ? -16.248 -30.908 7.214 1.00 73.56 171 GLU A C 1
ATOM 1455 O O . GLU A 1 171 ? -16.754 -29.989 6.549 1.00 73.56 171 GLU A O 1
ATOM 1460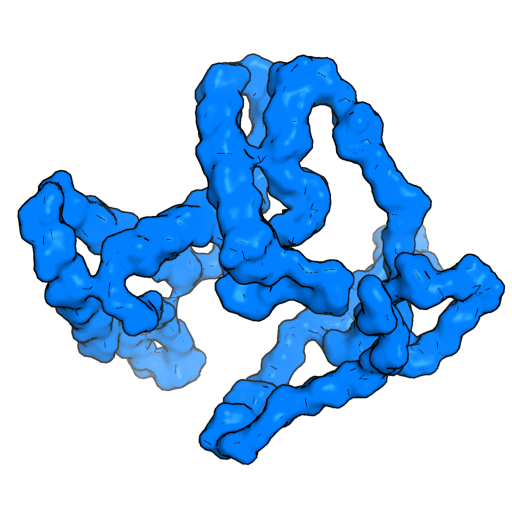 N N . VAL A 1 172 ? -16.979 -31.797 7.895 1.00 74.31 172 VAL A N 1
ATOM 1461 C CA . VAL A 1 172 ? -18.443 -31.800 7.914 1.00 74.31 172 VAL A CA 1
ATOM 1462 C C . VAL A 1 172 ? -18.929 -30.576 8.674 1.00 74.31 172 VAL A C 1
ATOM 1464 O O . VAL A 1 172 ? -18.446 -30.275 9.767 1.00 74.31 172 VAL A O 1
ATOM 1467 N N . LEU A 1 173 ? -19.907 -29.883 8.095 1.00 73.44 173 LEU A N 1
ATOM 1468 C CA . LEU A 1 173 ? -20.534 -28.722 8.707 1.00 73.44 173 LEU A CA 1
ATOM 1469 C C . LEU A 1 173 ? -21.172 -29.128 10.048 1.00 73.44 173 LEU A C 1
ATOM 1471 O O . LEU A 1 173 ? -22.029 -30.015 10.065 1.00 73.44 173 LEU A O 1
ATOM 1475 N N . PRO A 1 174 ? -20.789 -28.513 11.182 1.00 72.19 174 PRO A N 1
ATOM 1476 C CA . PRO A 1 174 ? -21.475 -28.745 12.445 1.00 72.19 174 PRO A CA 1
ATOM 1477 C C . PRO A 1 174 ? -22.966 -28.425 12.301 1.00 72.19 174 PRO A C 1
ATOM 1479 O O . PRO A 1 174 ? -23.310 -27.383 11.749 1.00 72.19 174 PRO A O 1
ATOM 1482 N N . ASN A 1 175 ? -23.844 -29.260 12.870 1.00 67.31 175 ASN A N 1
ATOM 1483 C CA . ASN A 1 175 ? -25.314 -29.203 12.721 1.00 67.31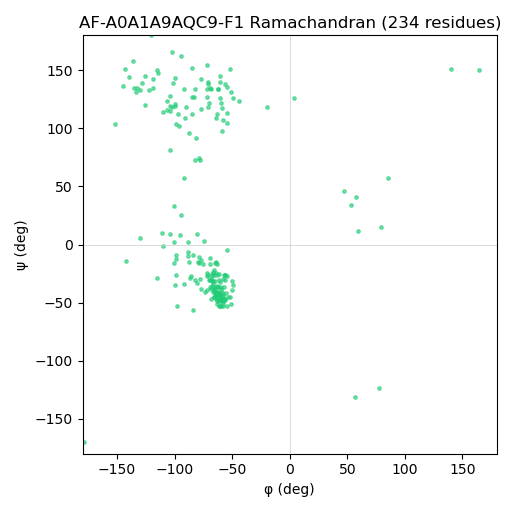 175 ASN A CA 1
ATOM 1484 C C . ASN A 1 175 ? -25.993 -27.853 13.063 1.00 67.31 175 ASN A C 1
ATOM 1486 O O . ASN A 1 175 ? -27.207 -27.726 12.932 1.00 67.31 175 ASN A O 1
ATOM 1490 N N . LYS A 1 176 ? -25.246 -26.857 13.552 1.00 74.62 176 LYS A N 1
ATOM 1491 C CA . LYS A 1 176 ? -25.729 -25.534 13.973 1.00 74.62 176 LYS A CA 1
ATOM 1492 C C . LYS A 1 176 ? -25.282 -24.390 13.048 1.00 74.62 176 LYS A C 1
ATOM 1494 O O . LYS A 1 176 ? -25.606 -23.239 13.330 1.00 74.62 176 LYS A O 1
ATOM 1499 N N . LEU A 1 177 ? -24.505 -24.678 12.007 1.00 72.81 177 LEU A N 1
ATOM 1500 C CA . LEU A 1 177 ? -23.938 -23.678 11.101 1.00 72.81 177 LEU A CA 1
ATOM 1501 C C . LEU A 1 177 ? -24.511 -23.853 9.695 1.00 72.81 177 LEU A C 1
ATOM 1503 O O . LEU A 1 177 ? -24.863 -24.961 9.299 1.00 72.81 177 LEU A O 1
ATOM 1507 N N . THR A 1 178 ? -24.611 -22.751 8.961 1.00 74.56 178 THR A N 1
ATOM 1508 C CA . THR A 1 178 ? -24.890 -22.719 7.518 1.00 74.56 178 THR A CA 1
ATOM 1509 C C . THR A 1 178 ? -23.587 -22.457 6.756 1.00 74.56 178 THR A C 1
ATOM 1511 O O . THR A 1 178 ? -22.596 -22.054 7.361 1.00 74.56 178 THR A O 1
ATOM 1514 N N . GLU A 1 179 ? -23.553 -22.669 5.436 1.00 67.00 179 GLU A N 1
ATOM 1515 C CA . GLU A 1 179 ? -22.350 -22.347 4.641 1.00 67.00 179 GLU A CA 1
ATOM 1516 C C . GLU A 1 179 ? -21.998 -20.849 4.700 1.00 67.00 179 GLU A C 1
ATOM 1518 O O . GLU A 1 179 ? -20.823 -20.507 4.727 1.00 67.00 179 GLU A O 1
ATOM 1523 N N . ASP A 1 180 ? -22.986 -19.959 4.851 1.00 62.69 180 ASP A N 1
ATOM 1524 C CA . ASP A 1 180 ? -22.746 -18.518 5.047 1.00 62.69 180 ASP A CA 1
ATOM 1525 C C . ASP A 1 180 ? -22.036 -18.195 6.379 1.00 62.69 180 ASP A C 1
ATOM 1527 O O . ASP A 1 180 ? -21.400 -17.150 6.520 1.00 62.69 180 ASP A O 1
ATOM 1531 N N . ASP A 1 181 ? -22.124 -19.096 7.365 1.00 68.12 181 ASP A N 1
ATOM 1532 C CA . ASP A 1 181 ? -21.448 -18.992 8.662 1.00 68.12 181 ASP A CA 1
ATOM 1533 C C . ASP A 1 181 ? -20.033 -19.620 8.633 1.00 68.12 181 ASP A C 1
ATOM 1535 O O . ASP A 1 181 ? -19.361 -19.669 9.672 1.00 68.12 181 ASP A O 1
ATOM 1539 N N . VAL A 1 182 ? -19.564 -20.127 7.484 1.00 65.19 182 VAL A N 1
ATOM 1540 C CA . VAL A 1 182 ? -18.343 -20.940 7.378 1.00 65.19 182 VAL A CA 1
ATOM 1541 C C . VAL A 1 182 ? -17.374 -20.432 6.316 1.00 65.19 182 VAL A C 1
ATOM 1543 O O . VAL A 1 182 ? -17.735 -20.074 5.204 1.00 65.19 182 VAL A O 1
ATOM 1546 N N . MET A 1 183 ? -16.085 -20.455 6.658 1.00 68.56 183 MET A N 1
ATOM 1547 C CA . MET A 1 183 ? -14.990 -20.222 5.718 1.00 68.56 183 MET A CA 1
ATOM 1548 C C . MET A 1 183 ? -14.243 -21.536 5.497 1.00 68.56 183 MET A C 1
ATOM 1550 O O . MET A 1 183 ? -13.612 -22.057 6.421 1.00 68.56 183 MET A O 1
ATOM 1554 N N . ARG A 1 184 ? -14.296 -22.071 4.272 1.00 69.50 184 ARG A N 1
ATOM 1555 C CA . ARG A 1 184 ? -13.585 -23.302 3.903 1.00 69.50 184 ARG A CA 1
ATOM 1556 C C . ARG A 1 184 ? -12.187 -22.990 3.388 1.00 69.50 184 ARG A C 1
ATOM 1558 O O . ARG A 1 184 ? -12.017 -22.348 2.354 1.00 69.50 184 ARG A O 1
ATOM 1565 N N . ILE A 1 185 ? -11.178 -23.496 4.086 1.00 66.38 185 ILE A N 1
ATOM 1566 C CA . ILE A 1 185 ? -9.785 -23.432 3.648 1.00 66.38 185 ILE A CA 1
ATOM 1567 C C . ILE A 1 185 ? -9.437 -24.775 3.005 1.00 66.38 185 ILE A C 1
ATOM 1569 O O . ILE A 1 185 ? -9.211 -25.764 3.698 1.00 66.38 185 ILE A O 1
ATOM 1573 N N . GLN A 1 186 ? -9.388 -24.813 1.671 1.00 61.00 186 GLN A N 1
ATOM 1574 C CA . GLN A 1 186 ? -8.949 -26.008 0.933 1.00 61.00 186 GLN A CA 1
ATOM 1575 C C . GLN A 1 186 ? -7.422 -26.177 0.934 1.00 61.00 186 GLN A C 1
ATOM 1577 O O . GLN A 1 186 ? -6.921 -27.297 0.889 1.00 61.00 186 GLN A O 1
ATOM 1582 N N . TYR A 1 187 ? -6.675 -25.070 1.000 1.00 58.16 187 TYR A N 1
ATOM 1583 C CA . TYR A 1 187 ? -5.219 -25.062 0.858 1.00 58.16 187 TYR A CA 1
ATOM 1584 C C . TYR A 1 187 ? -4.569 -24.178 1.927 1.00 58.16 187 TYR A C 1
ATOM 1586 O O . TYR A 1 187 ? -5.006 -23.054 2.161 1.00 58.16 187 TYR A O 1
ATOM 1594 N N . GLY A 1 188 ? -3.505 -24.680 2.557 1.00 60.00 188 GLY A N 1
ATOM 1595 C CA . GLY A 1 188 ? -2.742 -23.980 3.596 1.00 60.00 188 GLY A CA 1
ATOM 1596 C C . GLY A 1 188 ? -2.325 -24.919 4.729 1.00 60.00 188 GLY A C 1
ATOM 1597 O O . GLY A 1 188 ? -3.001 -25.910 5.003 1.00 60.00 188 GLY A O 1
ATOM 1598 N N . ARG A 1 189 ? -1.199 -24.633 5.393 1.00 59.12 189 ARG A N 1
ATOM 1599 C CA . ARG A 1 189 ? -0.816 -25.346 6.623 1.00 59.12 189 ARG A CA 1
ATOM 1600 C C . ARG A 1 189 ? -1.390 -24.585 7.808 1.00 59.12 189 ARG A C 1
ATOM 1602 O O . ARG A 1 189 ? -0.918 -23.497 8.120 1.00 59.12 189 ARG A O 1
ATOM 1609 N N . CYS A 1 190 ? -2.401 -25.148 8.455 1.00 68.44 190 CYS A N 1
ATOM 1610 C CA . CYS A 1 190 ? -2.968 -24.576 9.670 1.00 68.44 190 CYS A CA 1
ATOM 1611 C C . CYS A 1 190 ? -2.438 -25.288 10.917 1.00 68.44 190 CYS A C 1
ATOM 1613 O O . CYS A 1 190 ? -2.257 -26.502 10.925 1.00 68.44 190 CYS A O 1
ATOM 1615 N N . THR A 1 191 ? -2.213 -24.523 11.979 1.00 67.38 191 THR A N 1
ATOM 1616 C CA . THR A 1 191 ? -1.828 -25.014 13.306 1.00 67.38 191 THR A CA 1
ATOM 1617 C C . THR A 1 191 ? -2.801 -24.483 14.349 1.00 67.38 191 THR A C 1
ATOM 1619 O O . THR A 1 191 ? -3.316 -23.370 14.223 1.00 67.38 191 THR A O 1
ATOM 1622 N N . TYR A 1 192 ? -3.090 -25.290 15.369 1.00 76.12 192 TYR A N 1
ATOM 1623 C CA . TYR A 1 192 ? -3.924 -24.862 16.487 1.00 76.12 192 TYR A CA 1
ATOM 1624 C C . TYR A 1 192 ? -3.171 -23.862 17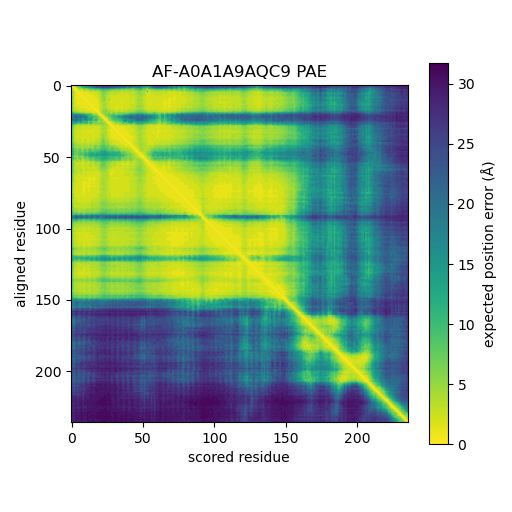.361 1.00 76.12 192 TYR A C 1
ATOM 1626 O O . TYR A 1 192 ? -2.010 -24.073 17.711 1.00 76.12 192 TYR A O 1
ATOM 1634 N N . VAL A 1 193 ? -3.855 -22.780 17.717 1.00 73.38 193 VAL A N 1
ATOM 1635 C CA . VAL A 1 193 ? -3.409 -21.816 18.718 1.00 73.38 193 VAL A CA 1
ATOM 1636 C C . VAL A 1 193 ? -4.218 -22.086 19.977 1.00 73.38 193 VAL A C 1
ATOM 1638 O O . VAL A 1 193 ? -5.441 -21.938 19.983 1.00 73.38 193 VAL A O 1
ATOM 1641 N N . TYR A 1 194 ? -3.531 -22.516 21.026 1.00 77.44 194 TYR A N 1
ATOM 1642 C CA . TYR A 1 194 ? -4.131 -22.805 22.323 1.00 77.44 194 TYR A CA 1
ATOM 1643 C C . TYR A 1 194 ? -4.234 -21.531 23.167 1.00 77.44 194 TYR A C 1
ATOM 1645 O O . TYR A 1 194 ? -3.451 -20.595 22.985 1.00 77.44 194 TYR A O 1
ATOM 1653 N N . ASP A 1 195 ? -5.219 -21.484 24.062 1.00 76.12 195 ASP A N 1
ATOM 1654 C CA . ASP A 1 195 ? -5.379 -20.402 25.031 1.00 76.12 195 ASP A CA 1
ATOM 1655 C C . ASP A 1 195 ? -4.117 -20.351 25.917 1.00 76.12 195 ASP A C 1
ATOM 1657 O O . ASP A 1 195 ? -3.741 -21.374 26.496 1.00 76.12 195 ASP A O 1
ATOM 1661 N N . PRO A 1 196 ? -3.437 -19.194 26.041 1.00 70.25 196 PRO A N 1
ATOM 1662 C CA . PRO A 1 196 ? -2.217 -19.079 26.843 1.00 70.25 196 PRO A CA 1
ATOM 1663 C C . PRO A 1 196 ? -2.408 -19.506 28.301 1.00 70.25 196 PRO A C 1
ATOM 1665 O O . PRO A 1 196 ? -1.450 -19.916 28.952 1.00 70.25 196 PRO A O 1
ATOM 1668 N N . ASN A 1 197 ? -3.642 -19.404 28.804 1.00 81.44 197 ASN A N 1
ATOM 1669 C CA . ASN A 1 197 ? -3.997 -19.733 30.178 1.00 81.44 197 ASN A CA 1
ATOM 1670 C C . ASN A 1 197 ? -4.620 -21.133 30.315 1.00 81.44 197 ASN A C 1
ATOM 1672 O O . ASN A 1 197 ? -4.840 -21.586 31.436 1.00 81.44 197 ASN A O 1
ATOM 1676 N N . ASN A 1 198 ? -4.939 -21.809 29.204 1.00 81.94 198 ASN A N 1
ATOM 1677 C CA . ASN A 1 198 ? -5.504 -23.157 29.194 1.00 81.94 198 ASN A CA 1
ATOM 1678 C C . ASN A 1 198 ? -5.124 -23.909 27.902 1.00 81.94 198 ASN A C 1
ATOM 1680 O O . ASN A 1 198 ? -5.726 -23.726 26.844 1.00 81.94 198 ASN A O 1
ATOM 1684 N N . ASN A 1 199 ? -4.167 -24.826 28.016 1.00 73.81 199 ASN A N 1
ATOM 1685 C CA . ASN A 1 199 ? -3.652 -25.627 26.905 1.00 73.81 199 ASN A CA 1
ATOM 1686 C C . ASN A 1 199 ? -4.637 -26.676 26.349 1.00 73.81 199 ASN A C 1
ATOM 1688 O O . ASN A 1 199 ? -4.387 -27.207 25.270 1.00 73.81 199 ASN A O 1
ATOM 1692 N N . GLU A 1 200 ? -5.754 -26.955 27.022 1.00 80.19 200 GLU A N 1
ATOM 1693 C CA . GLU A 1 200 ? -6.826 -27.822 26.507 1.00 80.19 200 GLU A CA 1
ATOM 1694 C C . GLU A 1 200 ? -7.848 -27.046 25.666 1.00 80.19 200 GLU A C 1
ATOM 1696 O O . GLU A 1 200 ? -8.630 -27.629 24.911 1.00 80.19 200 GLU A O 1
ATOM 1701 N N . LYS A 1 201 ? -7.844 -25.712 25.761 1.00 75.25 201 LYS A N 1
ATOM 1702 C CA . LYS A 1 201 ? -8.784 -24.852 25.049 1.00 75.25 201 LYS A CA 1
ATOM 1703 C C . LYS A 1 201 ? -8.136 -24.274 23.798 1.00 75.25 201 LYS A C 1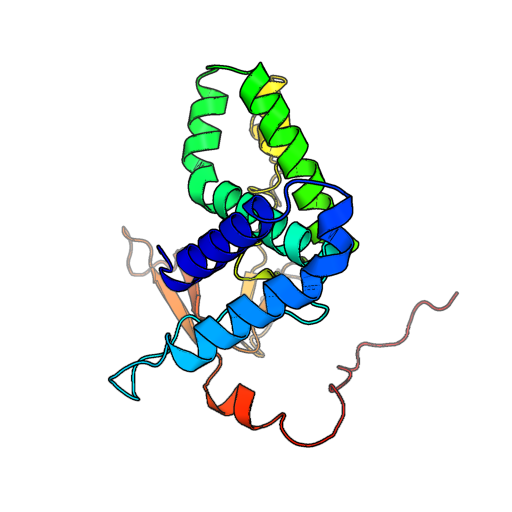
ATOM 1705 O O . LYS A 1 201 ? -7.176 -23.511 23.858 1.00 75.25 201 LYS A O 1
ATOM 1710 N N . ILE A 1 202 ? -8.709 -24.585 22.642 1.00 72.38 202 ILE A N 1
ATOM 1711 C CA . ILE A 1 202 ? -8.295 -24.000 21.365 1.00 72.38 202 ILE A CA 1
ATOM 1712 C C . ILE A 1 202 ? -8.861 -22.577 21.278 1.00 72.38 202 ILE A C 1
ATOM 1714 O O . ILE A 1 202 ? -10.076 -22.382 21.269 1.00 72.38 202 ILE A O 1
ATOM 1718 N N . PHE A 1 203 ? -7.975 -21.583 21.219 1.00 67.38 203 PHE A N 1
ATOM 1719 C CA . PHE A 1 203 ? -8.323 -20.172 21.025 1.00 67.38 203 PHE A CA 1
ATOM 1720 C C . PHE A 1 203 ? -8.589 -19.855 19.547 1.00 67.38 203 PHE A C 1
ATOM 1722 O O . PHE A 1 203 ? -9.448 -19.038 19.226 1.00 67.38 203 PHE A O 1
ATOM 1729 N N . GLY A 1 204 ? -7.881 -20.525 18.637 1.00 69.62 204 GLY A N 1
ATOM 1730 C CA . GLY A 1 204 ? -8.079 -20.364 17.201 1.00 69.62 204 GLY A CA 1
ATOM 1731 C C . GLY A 1 204 ? -7.164 -21.255 16.368 1.00 69.62 204 GLY A C 1
ATOM 1732 O O . GLY A 1 204 ? -6.473 -22.131 16.887 1.00 69.62 204 GLY A O 1
ATOM 1733 N N . LYS A 1 205 ? -7.144 -21.022 15.055 1.00 67.44 205 LYS A N 1
ATOM 1734 C CA . LYS A 1 205 ? -6.210 -21.655 14.115 1.00 67.44 205 LYS A CA 1
ATOM 1735 C C . LYS A 1 205 ? -5.368 -20.564 13.454 1.00 67.44 205 LYS A C 1
ATOM 1737 O O . LYS A 1 205 ? -5.906 -19.550 13.018 1.00 67.44 205 LYS A O 1
ATOM 1742 N N . ARG A 1 206 ? -4.057 -20.777 13.358 1.00 62.62 206 ARG A N 1
ATOM 1743 C CA . ARG A 1 206 ? -3.151 -19.957 12.547 1.00 62.62 206 ARG A CA 1
ATOM 1744 C C . ARG A 1 206 ? -2.838 -20.713 11.267 1.00 62.62 206 ARG A C 1
ATOM 1746 O O . ARG A 1 206 ? -2.266 -21.798 11.330 1.00 62.62 206 ARG A O 1
ATOM 1753 N N . CYS A 1 207 ? -3.207 -20.144 10.128 1.00 66.88 207 CYS A N 1
ATOM 1754 C CA . CYS A 1 207 ? -2.958 -20.728 8.817 1.00 66.88 207 CYS A CA 1
ATOM 1755 C C . CYS A 1 207 ? -1.852 -19.963 8.094 1.00 66.88 207 CYS A C 1
ATOM 1757 O O . CYS A 1 207 ? -1.967 -18.758 7.886 1.00 66.88 207 CYS A O 1
ATOM 1759 N N . ASP A 1 208 ? -0.804 -20.676 7.690 1.00 56.00 208 ASP A N 1
ATOM 1760 C CA . ASP A 1 208 ? 0.249 -20.145 6.837 1.00 56.00 208 ASP A CA 1
ATOM 1761 C C . ASP A 1 208 ? -0.003 -20.602 5.392 1.00 56.00 208 ASP A C 1
ATOM 1763 O O . ASP A 1 208 ? -0.050 -21.799 5.074 1.00 56.00 208 ASP A O 1
ATOM 1767 N N . TYR A 1 209 ? -0.152 -19.630 4.493 1.00 57.62 209 TYR A N 1
ATOM 1768 C CA . TYR A 1 209 ? -0.246 -19.864 3.054 1.00 57.62 209 TYR A CA 1
ATOM 1769 C C . TYR A 1 209 ? 1.167 -20.028 2.480 1.00 57.62 209 TYR A C 1
ATOM 1771 O O . TYR A 1 209 ? 1.714 -19.137 1.835 1.00 57.62 209 TYR A O 1
ATOM 1779 N N . VAL A 1 210 ? 1.809 -21.165 2.751 1.00 44.88 210 VAL A N 1
ATOM 1780 C CA . VAL A 1 210 ? 3.068 -21.499 2.075 1.00 44.88 210 VAL A CA 1
ATOM 1781 C C . VAL A 1 210 ? 2.709 -22.084 0.713 1.00 44.88 210 VAL A C 1
ATOM 1783 O O . VAL A 1 210 ? 2.483 -23.286 0.584 1.00 44.88 210 VAL A O 1
ATOM 1786 N N . ALA A 1 211 ? 2.624 -21.237 -0.316 1.00 42.06 211 ALA A N 1
ATOM 1787 C CA . ALA A 1 211 ? 2.640 -21.735 -1.686 1.00 42.06 211 ALA A CA 1
ATOM 1788 C C . ALA A 1 211 ? 3.963 -22.493 -1.875 1.00 42.06 211 ALA A C 1
ATOM 1790 O O . ALA A 1 211 ? 5.036 -21.909 -1.713 1.00 42.06 211 ALA A O 1
ATOM 1791 N N . SER A 1 212 ? 3.907 -23.802 -2.145 1.00 37.28 212 SER A N 1
ATOM 1792 C CA . SER A 1 212 ? 5.140 -24.544 -2.418 1.00 37.28 212 SER A CA 1
ATOM 1793 C C . SER A 1 212 ? 5.818 -23.937 -3.657 1.00 37.28 212 SER A C 1
ATOM 1795 O O . SER A 1 212 ? 5.104 -23.532 -4.581 1.00 37.28 212 SER A O 1
ATOM 1797 N N . PRO A 1 213 ? 7.159 -23.897 -3.734 1.00 38.81 213 PRO A N 1
ATOM 1798 C CA . PRO A 1 213 ? 7.870 -23.420 -4.924 1.00 38.81 213 PRO A CA 1
ATOM 1799 C C . PRO A 1 213 ? 7.384 -24.084 -6.227 1.00 38.81 213 PRO A C 1
ATOM 1801 O O . PRO A 1 213 ? 7.308 -23.439 -7.270 1.00 38.81 213 PRO A O 1
ATOM 1804 N N . ASN A 1 214 ? 6.936 -25.343 -6.147 1.00 37.50 214 ASN A N 1
ATOM 1805 C CA . ASN A 1 214 ? 6.422 -26.111 -7.283 1.00 37.50 214 ASN A CA 1
ATOM 1806 C C . ASN A 1 214 ? 5.071 -25.608 -7.820 1.00 37.50 214 ASN A C 1
ATOM 1808 O O . ASN A 1 214 ? 4.713 -25.931 -8.950 1.00 37.50 214 ASN A O 1
ATOM 1812 N N . PHE A 1 215 ? 4.328 -24.801 -7.056 1.00 35.84 215 PHE A N 1
ATOM 1813 C CA . PHE A 1 215 ? 3.058 -24.227 -7.513 1.00 35.84 215 PHE A CA 1
ATOM 1814 C C . PHE A 1 215 ? 3.271 -23.148 -8.589 1.00 35.84 215 PHE A C 1
ATOM 1816 O O . PHE A 1 215 ? 2.410 -22.944 -9.442 1.00 35.84 215 PHE A O 1
ATOM 1823 N N . PHE A 1 216 ? 4.442 -22.497 -8.598 1.00 34.34 216 PHE A N 1
ATOM 1824 C CA . PHE A 1 216 ? 4.814 -21.530 -9.635 1.00 34.34 216 PHE A CA 1
ATOM 1825 C C . PHE A 1 216 ? 5.441 -22.192 -10.872 1.00 34.34 216 PHE A C 1
ATOM 1827 O O . PHE A 1 216 ? 5.290 -21.674 -11.975 1.00 34.34 216 PHE A O 1
ATOM 1834 N N . CYS A 1 217 ? 6.078 -23.360 -10.730 1.00 31.73 217 CYS A N 1
ATOM 1835 C CA . CYS A 1 217 ? 6.736 -24.051 -11.846 1.00 31.73 217 CYS A CA 1
ATOM 1836 C C . CYS A 1 217 ? 5.783 -24.822 -12.779 1.00 31.73 217 CYS A C 1
ATOM 1838 O O . CYS A 1 217 ? 6.182 -25.147 -13.893 1.00 31.73 217 CYS A O 1
ATOM 1840 N N . MET A 1 218 ? 4.534 -25.096 -12.383 1.00 29.11 218 MET A N 1
ATOM 1841 C CA . MET A 1 218 ? 3.583 -25.827 -13.242 1.00 29.11 218 MET A CA 1
ATOM 1842 C C . MET A 1 218 ? 2.761 -24.946 -14.196 1.00 29.11 218 MET A C 1
ATOM 1844 O O . MET A 1 218 ? 2.081 -25.480 -15.064 1.00 29.11 218 MET A O 1
ATOM 1848 N N . LYS A 1 219 ? 2.840 -23.611 -14.109 1.00 36.53 219 LYS A N 1
ATOM 1849 C CA . LYS A 1 219 ? 2.099 -22.696 -15.006 1.00 36.53 219 LYS A CA 1
ATOM 1850 C C . LYS A 1 219 ? 2.954 -22.124 -16.143 1.00 36.53 219 LYS A C 1
ATOM 1852 O O . LYS A 1 219 ? 2.760 -20.988 -16.562 1.00 36.53 219 LYS A O 1
ATOM 1857 N N . GLY A 1 220 ? 3.908 -22.919 -16.627 1.00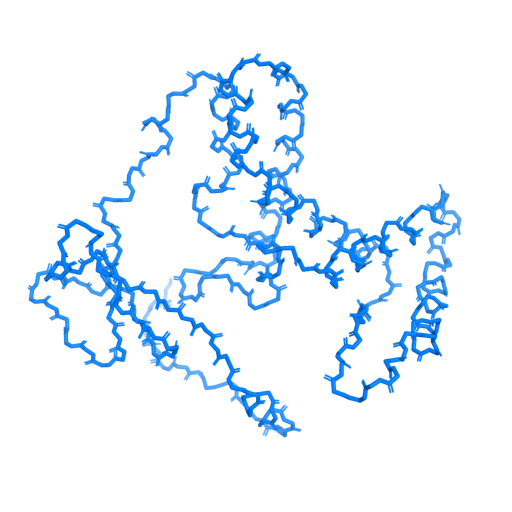 33.50 220 GLY A N 1
ATOM 1858 C CA . GLY A 1 220 ? 4.722 -22.608 -17.804 1.00 33.50 220 GLY A CA 1
ATOM 1859 C C . GLY A 1 220 ? 4.131 -23.073 -19.138 1.00 33.50 220 GLY A C 1
ATOM 1860 O O . GLY A 1 220 ? 4.641 -22.663 -20.169 1.00 33.50 220 GLY A O 1
ATOM 1861 N N . ASN A 1 221 ? 3.068 -23.885 -19.150 1.00 29.72 221 ASN A N 1
ATOM 1862 C CA . ASN A 1 221 ? 2.449 -24.370 -20.384 1.00 29.72 221 ASN A CA 1
ATOM 1863 C C . ASN A 1 221 ? 0.923 -24.228 -20.306 1.00 29.72 221 ASN A C 1
ATOM 1865 O O . ASN A 1 221 ? 0.305 -24.570 -19.304 1.00 29.72 221 ASN A O 1
ATOM 1869 N N . THR A 1 222 ? 0.368 -23.655 -21.370 1.00 35.59 222 THR A N 1
ATOM 1870 C CA . THR A 1 222 ? -1.048 -23.528 -21.742 1.00 35.59 222 THR A CA 1
ATOM 1871 C C . THR A 1 222 ? -2.011 -24.514 -21.067 1.00 35.59 222 THR A C 1
ATOM 1873 O O . THR A 1 222 ? -1.901 -25.708 -21.311 1.00 35.59 222 THR A O 1
ATOM 1876 N N . GLU A 1 223 ? -2.979 -24.006 -20.292 1.00 29.38 223 GLU A N 1
ATOM 1877 C CA . GLU A 1 223 ? -4.432 -24.264 -20.404 1.00 29.38 223 GLU A CA 1
ATOM 1878 C C . GLU A 1 223 ? -5.212 -23.842 -19.140 1.00 29.38 223 GLU A C 1
ATOM 1880 O O . GLU A 1 223 ? -4.694 -23.789 -18.029 1.00 29.38 223 GLU A O 1
ATOM 1885 N N . HIS A 1 224 ? -6.464 -23.457 -19.395 1.00 29.59 224 HIS A N 1
ATOM 1886 C CA . HIS A 1 224 ? -7.587 -23.106 -18.521 1.00 29.59 224 HIS A CA 1
ATOM 1887 C C . HIS A 1 224 ? -7.408 -23.062 -16.990 1.00 29.59 224 HIS A C 1
ATOM 1889 O O . HIS A 1 224 ? -7.162 -24.061 -16.320 1.00 29.59 224 HIS A O 1
ATOM 1895 N N . TYR A 1 225 ? -7.777 -21.909 -16.414 1.00 29.00 225 TYR A N 1
ATOM 1896 C CA . TYR A 1 225 ? -8.368 -21.873 -15.076 1.00 29.00 225 TYR A CA 1
ATOM 1897 C C . TYR A 1 225 ? -9.498 -22.915 -15.012 1.00 29.00 225 TYR A C 1
ATOM 1899 O O . TYR A 1 225 ? -10.404 -22.848 -15.852 1.00 29.00 225 TYR A O 1
ATOM 1907 N N . PRO A 1 226 ? -9.502 -23.853 -14.049 1.00 26.67 226 PRO A N 1
ATOM 1908 C CA . PRO A 1 226 ? -10.688 -24.649 -13.813 1.00 26.67 226 PRO A CA 1
ATOM 1909 C C . PRO A 1 226 ? -11.772 -23.680 -13.345 1.00 26.67 226 PRO A C 1
ATOM 1911 O O . PRO A 1 226 ? -11.708 -23.134 -12.245 1.00 26.67 226 PRO A O 1
ATOM 1914 N N . LYS A 1 227 ? -12.756 -23.440 -14.216 1.00 27.77 227 LYS A N 1
ATOM 1915 C CA . LYS A 1 227 ? -14.070 -22.966 -13.798 1.00 27.77 227 LYS A CA 1
ATOM 1916 C C . LYS A 1 227 ? -14.549 -23.965 -12.751 1.00 27.77 227 LYS A C 1
ATOM 1918 O O . LYS A 1 227 ? -14.898 -25.094 -13.092 1.00 27.77 227 LYS A O 1
ATOM 1923 N N . SER A 1 228 ? -14.510 -23.586 -11.480 1.00 31.34 228 SER A N 1
ATOM 1924 C CA . SER A 1 228 ? -15.260 -24.298 -10.461 1.00 31.34 228 SER A CA 1
ATOM 1925 C C . SER A 1 228 ? -16.734 -24.131 -10.818 1.00 31.34 228 SER A C 1
ATOM 1927 O O . SER A 1 228 ? -17.276 -23.029 -10.823 1.00 31.34 228 SER A O 1
ATOM 1929 N N . ASN A 1 229 ? -17.360 -25.237 -11.209 1.00 28.77 229 ASN A N 1
ATOM 1930 C CA . ASN A 1 229 ? -18.797 -25.317 -11.404 1.00 28.77 229 ASN A CA 1
ATOM 1931 C C . ASN A 1 229 ? -19.500 -24.945 -10.092 1.00 28.77 229 ASN A C 1
ATOM 1933 O O . ASN A 1 229 ? -19.526 -25.742 -9.157 1.00 28.77 229 ASN A O 1
ATOM 1937 N N . LEU A 1 230 ? -20.100 -23.757 -10.048 1.00 31.17 230 LEU A N 1
ATOM 1938 C CA . LEU A 1 230 ? -21.206 -23.431 -9.156 1.00 31.17 230 LEU A CA 1
ATOM 1939 C C . LEU A 1 230 ? -22.384 -22.982 -10.030 1.00 31.17 230 LEU A C 1
ATOM 1941 O O . LEU A 1 230 ? -22.215 -22.264 -11.013 1.00 31.17 230 LEU A O 1
ATOM 1945 N N . ASN A 1 231 ? -23.547 -23.548 -9.715 1.00 25.89 231 ASN A N 1
ATOM 1946 C CA . ASN A 1 231 ? -24.732 -23.699 -10.559 1.00 25.89 231 ASN A CA 1
ATOM 1947 C C . ASN A 1 231 ? -25.264 -22.417 -11.242 1.00 25.89 231 ASN A C 1
ATOM 1949 O O . ASN A 1 231 ? -25.201 -21.333 -10.664 1.00 25.89 231 ASN A O 1
ATOM 1953 N N . PRO A 1 232 ? -25.901 -22.552 -12.424 1.00 32.00 232 PRO A N 1
ATOM 1954 C CA . PRO A 1 232 ? -26.510 -21.458 -13.166 1.00 32.00 232 PRO A CA 1
ATOM 1955 C C . PRO A 1 232 ? -27.955 -21.229 -12.712 1.00 32.00 232 PRO A C 1
ATOM 1957 O O . PRO A 1 232 ? -28.871 -21.869 -13.217 1.00 32.00 232 PRO A O 1
ATOM 1960 N N . LEU A 1 233 ? -28.191 -20.289 -11.804 1.00 29.67 233 LEU A N 1
ATOM 1961 C CA . LEU A 1 233 ? -29.514 -19.689 -11.614 1.00 29.67 233 LEU A CA 1
ATOM 1962 C C . LEU A 1 233 ? -29.340 -18.186 -11.382 1.00 29.67 233 LEU A C 1
ATOM 1964 O O . LEU A 1 233 ? -28.359 -17.768 -10.782 1.00 29.67 233 LEU A O 1
ATOM 1968 N N . PHE A 1 234 ? -30.292 -17.408 -11.902 1.00 27.53 234 PHE A N 1
ATOM 1969 C CA . PHE A 1 234 ? -30.268 -15.951 -12.120 1.00 27.53 234 PHE A CA 1
ATOM 1970 C C . PHE A 1 234 ? -29.625 -15.477 -13.438 1.00 27.53 234 PHE A C 1
ATOM 1972 O O . PHE A 1 234 ? -28.750 -14.619 -13.481 1.00 27.53 234 PHE A O 1
ATOM 1979 N N . ARG A 1 235 ? -30.169 -15.980 -14.556 1.00 28.02 235 ARG A N 1
ATOM 1980 C CA . ARG A 1 235 ? -30.632 -15.069 -15.615 1.00 28.02 235 ARG A CA 1
ATOM 1981 C C . ARG A 1 235 ? -32.136 -14.870 -15.446 1.00 28.02 235 ARG A C 1
ATOM 1983 O O . ARG A 1 235 ? -32.888 -15.818 -15.664 1.00 28.02 235 ARG A O 1
ATOM 1990 N N . GLN A 1 236 ? -32.532 -13.658 -15.087 1.00 30.16 236 GLN A N 1
ATOM 1991 C CA . GLN A 1 236 ? -33.720 -12.959 -15.575 1.00 30.16 236 GLN A CA 1
ATOM 1992 C C . GLN A 1 236 ? -33.474 -11.466 -15.395 1.00 30.16 236 GLN A C 1
ATOM 1994 O O . GLN A 1 236 ? -32.948 -11.102 -14.320 1.00 30.16 236 GLN A O 1
#

Foldseek 3Di:
DDDVLLVVQLVVLVVLVVVCPDPVCQVCQLVSLVVVQVCCVVPQDDPDPVDDGSDDDDDPSHPVRSVVSNLLVLLQVCVVCVVVLLVVLLVVPPLVVSLVSLVVNLVSLCCCVPVVVQQDPQPGGDPVSVNRDHDDQVSRSVLSNCVSVVDDNVNSCPDPVADADEDEAPPDDDPVDDVVSHRYDPDFDKDFDADPVDNVHGPDIDTDRPPDPVNVVVPPDDDDDPPPDDDDDDDD

Organism: NCBI:txid864142

InterPro domains:
  IPR008780 Plasmodium vivax Vir [PF05795] (3-153)

pLDDT: mean 75.75, std 19.93, range [25.89, 98.12]

Mean predicted aligned error: 14.29 Å

Sequence (236 aa):
MNNPCLHYKYWVYKEILKMIKDNNEYKNIKEIIEKFLDLQFKKNIPSDPNKIACHYYYIFKDLIELNTKIEEKDLHDYFKYYDNLEKNVLAESNKETYRSYLSYINALYVKHKIGWECCDTSYGVDPLCRHYFKCEDEYNPSYLISLINGKSKEAHMQRKPKFPVVLIGDEVLPNKLTEDDVMRIQYGRCTYVYDPNNNEKIFGKRCDYVASPNFFCMKGNTEHYPKSNLNPLFRQ